Protein AF-A0A150FY48-F1 (afdb_monomer)

Secondary structure (DSSP, 8-state):
---SSHHHHHHHHHHHHHHHHHHHHHHSHHHHHHHHHHHHHHHHHHHH-BBTTB---HHHHHHHGGGGSS-EEEEEEETTEEEEEEEEEE--SS--EEEEEEEES-S------S-----STTTTEEEE-HHHHHTT-HHHHHHHTTT-SEEEEEEETTTTEEEEEEE-S-TTSPEEEEEEEE------SSTT-------

Foldseek 3Di:
DDDDDPVVVVVVVLLCVVQVVVLVLCVDPQVLVLLLVVLQQVLQCQVFWDDPRDHDHPVRLQVCQVVPPAKDWIWTAGPNFIAIWIWHWADDPQATEGEIETERDRNPQPPPPDDCSPADPPQQKRKYDPVSSVVSNVSVCVRCVVPFDDWIWIARNVQRKIKIWTHHPDSHGYIYIYIYGHDDGDPDPPVPPDPPPDD

Organism: Gonium pectorale (NCBI:txid33097)

Sequence (199 aa):
MVLAAAGVEHLEGRRDGAREHIQALFLQPAGRQNALLLDEVVVAFIDTNVFKQRRYTAQELLTCAPSWGRPKHFKFVHANVPYLATVDFWEGPDVDFVVVRLPNNGFAYVHREEEEFVRHRSDGRVELDGTLVMEFFPGLARVIRDTFTNTVFYYNYTDQRFDVQLFTDDADAVGLMLTFERGYPYVDDQSQRLPLRRR

pLDDT: mean 78.16, std 19.68, range [32.69, 96.62]

Nearest PDB structures (foldseek):
  3lho-assembly1_A  TM=6.825E-01  e=3.464E+00  Shewanella frigidimarina NCIMB 400
  7jl6-assembly1_A  TM=6.679E-01  e=3.680E+00  Staphylococcus aureus
  2nom-assembly1_A  TM=2.725E-01  e=4.179E-01  Trypanosoma brucei

Mean predicted aligned error: 10.07 Å

Structure (mmCIF, N/CA/C/O backbone):
data_AF-A0A150FY48-F1
#
_entry.id   AF-A0A150FY48-F1
#
loop_
_atom_site.group_PDB
_atom_site.id
_atom_site.type_symbol
_atom_site.label_atom_id
_atom_site.label_alt_id
_atom_site.label_comp_id
_atom_site.label_asym_id
_atom_site.label_entity_id
_atom_site.label_seq_id
_atom_site.pdbx_PDB_ins_code
_atom_site.Cartn_x
_atom_site.Cartn_y
_atom_site.Cartn_z
_atom_site.occupancy
_atom_site.B_iso_or_equiv
_atom_site.auth_seq_id
_atom_site.auth_comp_id
_atom_site.auth_asym_id
_atom_site.auth_atom_id
_atom_site.pdbx_PDB_model_num
ATOM 1 N N . MET A 1 1 ? 11.011 -43.361 -20.262 1.00 33.88 1 MET A N 1
ATOM 2 C CA . MET A 1 1 ? 10.027 -42.392 -19.741 1.00 33.88 1 MET A CA 1
ATOM 3 C C . MET A 1 1 ? 10.774 -41.074 -19.534 1.00 33.88 1 MET A C 1
ATOM 5 O O . MET A 1 1 ? 11.338 -40.861 -18.476 1.00 33.88 1 MET A O 1
ATOM 9 N N . VAL A 1 2 ? 10.934 -40.276 -20.593 1.00 38.00 2 VAL A N 1
ATOM 10 C CA . VAL A 1 2 ? 11.677 -39.001 -20.574 1.00 38.00 2 VAL A CA 1
ATOM 11 C C . VAL A 1 2 ? 10.946 -38.082 -21.540 1.00 38.00 2 VAL A C 1
ATOM 13 O O . VAL A 1 2 ? 11.019 -38.330 -22.734 1.00 38.00 2 VAL A O 1
ATOM 16 N N . LEU A 1 3 ? 10.174 -37.123 -21.023 1.00 36.28 3 LEU A N 1
ATOM 17 C CA . LEU A 1 3 ? 9.609 -35.967 -21.740 1.00 36.28 3 LEU A CA 1
ATOM 18 C C . LEU A 1 3 ? 8.825 -35.117 -20.720 1.00 36.28 3 LEU A C 1
ATOM 20 O O . LEU A 1 3 ? 7.603 -35.165 -20.660 1.00 36.28 3 LEU A O 1
ATOM 24 N N . ALA A 1 4 ? 9.545 -34.399 -19.853 1.00 40.50 4 ALA A N 1
ATOM 25 C CA . ALA A 1 4 ? 8.961 -33.372 -18.976 1.00 40.50 4 ALA A CA 1
ATOM 26 C C . ALA A 1 4 ? 9.950 -32.254 -18.570 1.00 40.50 4 ALA A C 1
ATOM 28 O O . ALA A 1 4 ? 9.618 -31.442 -17.719 1.00 40.50 4 ALA A O 1
ATOM 29 N N . ALA A 1 5 ? 11.153 -32.188 -19.157 1.00 41.81 5 ALA A N 1
ATOM 30 C CA . ALA A 1 5 ? 12.165 -31.190 -18.778 1.00 41.81 5 ALA A CA 1
ATOM 31 C C . ALA A 1 5 ? 12.120 -29.917 -19.652 1.00 41.81 5 ALA A C 1
ATOM 33 O O . ALA A 1 5 ? 12.219 -28.809 -19.139 1.00 41.81 5 ALA A O 1
ATOM 34 N N . ALA A 1 6 ? 11.855 -30.049 -20.957 1.00 36.25 6 ALA A N 1
ATOM 35 C CA . ALA A 1 6 ? 11.945 -28.927 -21.904 1.00 36.25 6 ALA A CA 1
ATOM 36 C C . ALA A 1 6 ? 10.849 -27.850 -21.744 1.00 36.25 6 ALA A C 1
ATOM 38 O O . ALA A 1 6 ? 11.004 -26.732 -22.227 1.00 36.25 6 ALA A O 1
ATOM 39 N N . GLY A 1 7 ? 9.731 -28.170 -21.081 1.00 32.69 7 GLY A N 1
ATOM 40 C CA . GLY A 1 7 ? 8.658 -27.207 -20.811 1.00 32.69 7 GLY A CA 1
ATOM 41 C C . GLY A 1 7 ? 8.890 -26.359 -19.559 1.00 32.69 7 GLY A C 1
ATOM 42 O O . GLY A 1 7 ? 8.385 -25.245 -19.487 1.00 32.69 7 GLY A O 1
ATOM 43 N N . VAL A 1 8 ? 9.654 -26.866 -18.587 1.00 39.53 8 VAL A N 1
ATOM 44 C CA . VAL A 1 8 ? 9.886 -26.191 -17.300 1.00 39.53 8 VAL A CA 1
ATOM 45 C C . VAL A 1 8 ? 10.978 -25.137 -17.442 1.00 39.53 8 VAL A C 1
ATOM 47 O O . VAL A 1 8 ? 10.740 -23.990 -17.086 1.00 39.53 8 VAL A O 1
ATOM 50 N N . GLU A 1 9 ? 12.098 -25.468 -18.088 1.00 40.88 9 GLU A N 1
ATOM 51 C CA . GLU A 1 9 ? 13.195 -24.515 -18.334 1.00 40.88 9 GLU A CA 1
ATOM 52 C C . GLU A 1 9 ? 12.749 -23.331 -19.203 1.00 40.88 9 GLU A C 1
ATOM 54 O O . GLU A 1 9 ? 13.136 -22.187 -18.970 1.00 40.88 9 GLU A O 1
ATOM 59 N N . HIS A 1 10 ? 11.871 -23.575 -20.185 1.00 42.28 10 HIS A N 1
ATOM 60 C CA . HIS A 1 10 ? 11.369 -22.503 -21.039 1.00 42.28 10 HIS A CA 1
ATOM 61 C C . HIS A 1 10 ? 10.351 -21.598 -20.326 1.00 42.28 10 HIS A C 1
ATOM 63 O O . HIS A 1 10 ? 10.214 -20.433 -20.695 1.00 42.28 10 HIS A O 1
ATOM 69 N N . LEU A 1 11 ? 9.645 -22.114 -19.313 1.00 45.81 11 LEU A N 1
ATOM 70 C CA . LEU A 1 11 ? 8.760 -21.329 -18.453 1.00 45.81 11 LEU A CA 1
ATOM 71 C C . LEU A 1 11 ? 9.548 -20.574 -17.377 1.00 45.81 11 LEU A C 1
ATOM 73 O O . LEU A 1 11 ? 9.196 -19.436 -17.091 1.00 45.81 11 LEU A O 1
ATOM 77 N N . GLU A 1 12 ? 10.609 -21.159 -16.819 1.00 50.75 12 GLU A N 1
ATOM 78 C CA . GLU A 1 12 ? 11.507 -20.500 -15.860 1.00 50.75 12 GLU A CA 1
ATOM 79 C C . GLU A 1 12 ? 12.268 -19.340 -16.509 1.00 50.75 12 GLU A C 1
ATOM 81 O O . GLU A 1 12 ? 12.084 -18.204 -16.082 1.00 50.75 12 GLU A O 1
ATOM 86 N N . GLY A 1 13 ? 12.945 -19.557 -17.642 1.00 52.94 13 GLY A N 1
ATOM 87 C CA . GLY A 1 13 ? 13.649 -18.472 -18.344 1.00 52.94 13 GLY A CA 1
ATOM 88 C C . GLY A 1 13 ? 12.740 -17.341 -18.860 1.00 52.94 13 GLY A C 1
ATOM 89 O O . GLY A 1 13 ? 13.208 -16.240 -19.131 1.00 52.94 13 GLY A O 1
ATOM 90 N N . ARG A 1 14 ? 11.424 -17.575 -18.991 1.00 52.16 14 ARG A N 1
ATOM 91 C CA . ARG A 1 14 ? 10.431 -16.537 -19.342 1.00 52.16 14 ARG A CA 1
ATOM 92 C C . ARG A 1 14 ? 9.824 -15.839 -18.119 1.00 52.16 14 ARG A C 1
ATOM 94 O O . ARG A 1 14 ? 9.446 -14.674 -18.231 1.00 52.16 14 ARG A O 1
ATOM 101 N N . ARG A 1 15 ? 9.720 -16.526 -16.970 1.00 57.09 15 ARG A N 1
ATOM 102 C CA . ARG A 1 15 ? 9.356 -15.913 -15.675 1.00 57.09 15 ARG A CA 1
ATOM 103 C C . ARG A 1 15 ? 10.383 -14.858 -15.290 1.00 57.09 15 ARG A C 1
ATOM 105 O O . ARG A 1 15 ? 9.995 -13.768 -14.876 1.00 57.09 15 ARG A O 1
ATOM 112 N N . ASP A 1 16 ? 11.651 -15.173 -15.523 1.00 64.19 16 ASP A N 1
ATOM 113 C CA . ASP A 1 16 ? 12.760 -14.262 -15.280 1.00 64.19 16 ASP A CA 1
ATOM 114 C C . ASP A 1 16 ? 12.651 -13.024 -16.177 1.00 64.19 16 ASP A C 1
ATOM 116 O O . ASP A 1 16 ? 12.668 -11.918 -15.658 1.00 64.19 16 ASP A O 1
ATOM 120 N N . GLY A 1 17 ? 12.350 -13.167 -17.475 1.00 71.00 17 GLY A N 1
ATOM 121 C CA . GLY A 1 17 ? 12.232 -12.020 -18.390 1.00 71.00 17 GLY A CA 1
ATOM 122 C C . GLY A 1 17 ? 11.134 -10.998 -18.039 1.00 71.00 17 GLY A C 1
ATOM 123 O O . GLY A 1 17 ? 11.360 -9.792 -18.130 1.00 71.00 17 GLY A O 1
ATOM 124 N N . ALA A 1 18 ? 9.944 -11.441 -17.609 1.00 70.81 18 ALA A N 1
ATOM 125 C CA . ALA A 1 18 ? 8.875 -10.516 -17.203 1.00 70.81 18 ALA A CA 1
ATOM 126 C C . ALA A 1 18 ? 9.208 -9.806 -15.882 1.00 70.81 18 ALA A C 1
ATOM 128 O O . ALA A 1 18 ? 8.997 -8.599 -15.749 1.00 70.81 18 ALA A O 1
ATOM 129 N N . ARG A 1 19 ? 9.759 -10.550 -14.916 1.00 79.06 19 ARG A N 1
ATOM 130 C CA . ARG A 1 19 ? 10.265 -9.995 -13.659 1.00 79.06 19 ARG A CA 1
ATOM 131 C C . ARG A 1 19 ? 11.379 -8.983 -13.938 1.00 79.06 19 ARG A C 1
ATOM 133 O O . ARG A 1 19 ? 11.257 -7.840 -13.512 1.00 79.06 19 ARG A O 1
ATOM 140 N N . GLU A 1 20 ? 12.395 -9.355 -14.708 1.00 81.62 20 GLU A N 1
ATOM 141 C CA . GLU A 1 20 ? 13.517 -8.501 -15.110 1.00 81.62 20 GLU A CA 1
ATOM 142 C C . GLU A 1 20 ? 13.039 -7.223 -15.801 1.00 81.62 20 GLU A C 1
ATOM 144 O O . GLU A 1 20 ? 13.504 -6.137 -15.459 1.00 81.62 20 GLU A O 1
ATOM 149 N N . HIS A 1 21 ? 12.070 -7.323 -16.716 1.00 81.25 21 HIS A N 1
ATOM 150 C CA . HIS A 1 21 ? 11.503 -6.158 -17.391 1.00 81.25 21 HIS A CA 1
ATOM 151 C C . HIS A 1 21 ? 10.854 -5.183 -16.400 1.00 81.25 21 HIS A C 1
ATOM 153 O O . HIS A 1 21 ? 11.163 -3.992 -16.417 1.00 81.25 21 HIS A O 1
ATOM 159 N N . ILE A 1 22 ? 9.989 -5.673 -15.502 1.00 80.88 22 ILE A N 1
ATOM 160 C CA . ILE A 1 22 ? 9.341 -4.818 -14.497 1.00 80.88 22 ILE A CA 1
ATOM 161 C C . ILE A 1 22 ? 10.374 -4.225 -13.536 1.00 80.88 22 ILE A C 1
ATOM 163 O O . ILE A 1 22 ? 10.306 -3.044 -13.202 1.00 80.88 22 ILE A O 1
ATOM 167 N N . GLN A 1 23 ? 11.363 -5.009 -13.120 1.00 83.69 23 GLN A N 1
ATOM 168 C CA . GLN A 1 23 ? 12.428 -4.545 -12.235 1.00 83.69 23 GLN A CA 1
ATOM 169 C C . GLN A 1 23 ? 13.326 -3.498 -12.886 1.00 83.69 23 GLN A C 1
ATOM 171 O O . GLN A 1 23 ? 13.721 -2.535 -12.226 1.00 83.69 23 GLN A O 1
ATOM 176 N N . ALA A 1 24 ? 13.594 -3.623 -14.185 1.00 84.75 24 ALA A N 1
ATOM 177 C CA . ALA A 1 24 ? 14.339 -2.625 -14.936 1.00 84.75 24 ALA A CA 1
ATOM 178 C C . ALA A 1 24 ? 13.658 -1.249 -14.896 1.00 84.75 24 ALA A C 1
ATOM 180 O O . ALA A 1 24 ? 14.351 -0.234 -14.918 1.00 84.75 24 ALA A O 1
ATOM 181 N N . LEU A 1 25 ? 12.328 -1.181 -14.758 1.00 82.12 25 LEU A N 1
ATOM 182 C CA . LEU A 1 25 ? 11.618 0.094 -14.608 1.00 82.12 25 LEU A CA 1
ATOM 183 C C . LEU A 1 25 ? 12.002 0.803 -13.310 1.00 82.12 25 LEU A C 1
ATOM 185 O O . LEU A 1 25 ? 12.254 2.003 -13.339 1.00 82.12 25 LEU A O 1
ATOM 189 N N . PHE A 1 26 ? 12.114 0.078 -12.193 1.00 83.06 26 PHE A N 1
ATOM 190 C CA . PHE A 1 26 ? 12.556 0.652 -10.913 1.00 83.06 26 PHE A CA 1
ATOM 191 C C . PHE A 1 26 ? 13.982 1.212 -10.995 1.00 83.06 26 PHE A C 1
ATOM 193 O O . PHE A 1 26 ? 14.301 2.197 -10.332 1.00 83.06 26 PHE A O 1
ATOM 200 N N . LEU A 1 27 ? 14.826 0.623 -11.847 1.00 86.12 27 LEU A N 1
ATOM 201 C CA . LEU A 1 27 ? 16.200 1.072 -12.077 1.00 86.12 27 LEU A CA 1
ATOM 202 C C . LEU A 1 27 ? 16.290 2.315 -12.980 1.00 86.12 27 LEU A C 1
ATOM 204 O O . LEU A 1 27 ? 17.277 3.052 -12.917 1.00 86.12 27 LEU A O 1
ATOM 208 N N . GLN A 1 28 ? 15.280 2.580 -13.812 1.00 86.94 28 GLN A N 1
ATOM 209 C CA . GLN A 1 28 ? 15.242 3.778 -14.652 1.00 86.94 28 GLN A CA 1
ATOM 210 C C . GLN A 1 28 ? 14.960 5.034 -13.808 1.00 86.94 28 GLN A C 1
ATOM 212 O O . GLN A 1 28 ? 14.182 4.967 -12.857 1.00 86.94 28 GLN A O 1
ATOM 217 N N . PRO A 1 29 ? 15.497 6.219 -14.172 1.00 84.69 29 PRO A N 1
ATOM 218 C CA . PRO A 1 29 ? 15.280 7.449 -13.404 1.00 84.69 29 PRO A CA 1
ATOM 219 C C . PRO A 1 29 ? 13.801 7.768 -13.129 1.00 84.69 29 PRO A C 1
ATOM 221 O O . PRO A 1 29 ? 13.449 8.127 -12.007 1.00 84.69 29 PRO A O 1
ATOM 224 N N . ALA A 1 30 ? 12.931 7.586 -14.129 1.00 81.56 30 ALA A N 1
ATOM 225 C CA . ALA A 1 30 ? 11.498 7.835 -13.995 1.00 81.56 30 ALA A CA 1
ATOM 226 C C . ALA A 1 30 ? 10.811 6.821 -13.065 1.00 81.56 30 ALA A C 1
ATOM 228 O O . ALA A 1 30 ? 10.036 7.211 -12.195 1.00 81.56 30 ALA A O 1
ATOM 229 N N . GLY A 1 31 ? 11.108 5.524 -13.200 1.00 82.31 31 GLY A N 1
ATOM 230 C CA . GLY A 1 31 ? 10.515 4.512 -12.326 1.00 82.31 31 GLY A CA 1
ATOM 231 C C . GLY A 1 31 ? 11.041 4.587 -10.894 1.00 82.31 31 GLY A C 1
ATOM 232 O O . GLY A 1 31 ? 10.256 4.428 -9.963 1.00 82.31 31 GLY A O 1
ATOM 233 N N . ARG A 1 32 ? 12.311 4.965 -10.694 1.00 85.56 32 ARG A N 1
ATOM 234 C CA . ARG A 1 32 ? 12.860 5.285 -9.369 1.00 85.56 32 ARG A CA 1
ATOM 235 C C . ARG A 1 32 ? 12.099 6.425 -8.701 1.00 85.56 32 ARG A C 1
ATOM 237 O O . ARG A 1 32 ? 11.717 6.308 -7.541 1.00 85.56 32 ARG A O 1
ATOM 244 N N . GLN A 1 33 ? 11.875 7.521 -9.424 1.00 84.38 33 GLN A N 1
ATOM 245 C CA . GLN A 1 33 ? 11.098 8.647 -8.908 1.00 84.38 33 GLN A CA 1
ATOM 246 C C . GLN A 1 33 ? 9.669 8.217 -8.559 1.00 84.38 33 GLN A C 1
ATOM 248 O O . GLN A 1 33 ? 9.159 8.588 -7.506 1.00 84.38 33 GLN A O 1
ATOM 253 N N . ASN A 1 34 ? 9.046 7.390 -9.399 1.00 83.94 34 ASN A N 1
ATOM 254 C CA . ASN A 1 34 ? 7.710 6.871 -9.128 1.00 83.94 34 ASN A CA 1
ATOM 255 C C . ASN A 1 34 ? 7.675 5.987 -7.879 1.00 83.94 34 ASN A C 1
ATOM 257 O O . ASN A 1 34 ? 6.765 6.136 -7.073 1.00 83.94 34 ASN A O 1
ATOM 261 N N . ALA A 1 35 ? 8.653 5.102 -7.687 1.00 87.00 35 ALA A N 1
ATOM 262 C CA . ALA A 1 35 ? 8.726 4.253 -6.501 1.00 87.00 35 ALA A CA 1
ATOM 263 C C . ALA A 1 35 ? 8.886 5.079 -5.213 1.00 87.00 35 ALA A C 1
ATOM 265 O O . ALA A 1 35 ? 8.172 4.834 -4.246 1.00 87.00 35 ALA A O 1
ATOM 266 N N . LEU A 1 36 ? 9.722 6.125 -5.240 1.00 87.81 36 LEU A N 1
ATOM 267 C CA . LEU A 1 36 ? 9.847 7.067 -4.122 1.00 87.81 36 LEU A CA 1
ATOM 268 C C . LEU A 1 36 ? 8.525 7.791 -3.826 1.00 87.81 36 LEU A C 1
ATOM 270 O O . LEU A 1 36 ? 8.160 7.948 -2.667 1.00 87.81 36 LEU A O 1
ATOM 274 N N . LEU A 1 37 ? 7.764 8.177 -4.854 1.00 87.06 37 LEU A N 1
ATOM 275 C CA . LEU A 1 37 ? 6.432 8.759 -4.658 1.00 87.06 37 LEU A CA 1
ATOM 276 C C . LEU A 1 37 ? 5.447 7.757 -4.038 1.00 87.06 37 LEU A C 1
ATOM 278 O O . LEU A 1 37 ? 4.634 8.140 -3.199 1.00 87.06 37 LEU A O 1
ATOM 282 N N . LEU A 1 38 ? 5.500 6.478 -4.429 1.00 88.94 38 LEU A N 1
ATOM 283 C CA . LEU A 1 38 ? 4.678 5.441 -3.796 1.00 88.94 38 LEU A CA 1
ATOM 284 C C . LEU A 1 38 ? 5.046 5.278 -2.318 1.00 88.94 38 LEU A C 1
ATOM 286 O O . LEU A 1 38 ? 4.154 5.197 -1.477 1.00 88.94 38 LEU A O 1
ATOM 290 N N . ASP A 1 39 ? 6.339 5.283 -2.000 1.00 92.69 39 ASP A N 1
ATOM 291 C CA . ASP A 1 39 ? 6.848 5.233 -0.630 1.00 92.69 39 ASP A CA 1
ATOM 292 C C . ASP A 1 39 ? 6.358 6.424 0.216 1.00 92.69 39 ASP A C 1
ATOM 294 O O . ASP A 1 39 ? 5.828 6.238 1.315 1.00 92.69 39 ASP A O 1
ATOM 298 N N . GLU A 1 40 ? 6.423 7.644 -0.326 1.00 91.88 40 GLU A N 1
ATOM 299 C CA . GLU A 1 40 ? 5.887 8.852 0.316 1.00 91.88 40 GLU A CA 1
ATOM 300 C C . GLU A 1 40 ? 4.378 8.746 0.590 1.00 91.88 40 GLU A C 1
ATOM 302 O O . GLU A 1 40 ? 3.914 9.141 1.664 1.00 91.88 40 GLU A O 1
ATOM 307 N N . VAL A 1 41 ? 3.605 8.164 -0.335 1.00 90.38 41 VAL A N 1
ATOM 308 C CA . VAL A 1 41 ? 2.161 7.935 -0.159 1.00 90.38 41 VAL A CA 1
ATOM 309 C C . VAL A 1 41 ? 1.880 6.950 0.978 1.00 90.38 41 VAL A C 1
ATOM 311 O O . VAL A 1 41 ? 0.946 7.181 1.753 1.00 90.38 41 VAL A O 1
ATOM 314 N N . VAL A 1 42 ? 2.683 5.889 1.132 1.00 92.62 42 VAL A N 1
ATOM 315 C CA . VAL A 1 42 ? 2.559 4.964 2.277 1.00 92.62 42 VAL A CA 1
ATOM 316 C C . VAL A 1 42 ? 2.780 5.710 3.578 1.00 92.62 42 VAL A C 1
ATOM 318 O O . VAL A 1 42 ? 1.940 5.643 4.477 1.00 92.62 42 VAL A O 1
ATOM 321 N N . VAL A 1 43 ? 3.893 6.439 3.679 1.00 93.88 43 VAL A N 1
ATOM 322 C CA . VAL A 1 43 ? 4.239 7.187 4.891 1.00 93.88 43 VAL A CA 1
ATOM 323 C C . VAL A 1 43 ? 3.137 8.191 5.226 1.00 93.88 43 VAL A C 1
ATOM 325 O O . VAL A 1 43 ? 2.659 8.228 6.358 1.00 93.88 43 VAL A O 1
ATOM 328 N N . ALA A 1 44 ? 2.654 8.933 4.229 1.00 93.31 44 ALA A N 1
ATOM 329 C CA . ALA A 1 44 ? 1.563 9.884 4.387 1.00 93.31 44 ALA A CA 1
ATOM 330 C C . ALA A 1 44 ? 0.277 9.229 4.909 1.00 93.31 44 ALA A C 1
ATOM 332 O O . ALA A 1 44 ? -0.360 9.766 5.821 1.00 93.31 44 ALA A O 1
ATOM 333 N N . PHE A 1 45 ? -0.111 8.068 4.372 1.00 94.50 45 PHE A N 1
ATOM 334 C CA . PHE A 1 45 ? -1.266 7.327 4.873 1.00 94.50 45 PHE A CA 1
ATOM 335 C C . PHE A 1 45 ? -1.074 6.927 6.340 1.00 94.50 45 PHE A C 1
ATOM 337 O O . PHE A 1 45 ? -1.932 7.202 7.179 1.00 94.50 45 PHE A O 1
ATOM 344 N N . ILE A 1 46 ? 0.064 6.330 6.681 1.00 94.19 46 ILE A N 1
ATOM 345 C CA . ILE A 1 46 ? 0.347 5.876 8.047 1.00 94.19 46 ILE A CA 1
ATOM 346 C C . ILE A 1 46 ? 0.332 7.047 9.036 1.00 94.19 46 ILE A C 1
ATOM 348 O O . ILE A 1 46 ? -0.264 6.948 10.112 1.00 94.19 46 ILE A O 1
ATOM 352 N N . ASP A 1 47 ? 0.908 8.181 8.649 1.00 94.00 47 ASP A N 1
ATOM 353 C CA . ASP A 1 47 ? 1.045 9.334 9.531 1.00 94.00 47 ASP A CA 1
ATOM 354 C C . ASP A 1 47 ? -0.266 10.111 9.708 1.00 94.00 47 ASP A C 1
ATOM 356 O O . ASP A 1 47 ? -0.513 10.646 10.796 1.00 94.00 47 ASP A O 1
ATOM 360 N N . THR A 1 48 ? -1.122 10.154 8.678 1.00 95.25 48 THR A N 1
ATOM 361 C CA . THR A 1 48 ? -2.241 11.113 8.600 1.00 95.25 48 THR A CA 1
ATOM 362 C C . THR A 1 48 ? -3.619 10.502 8.349 1.00 95.25 48 THR A C 1
ATOM 364 O O . THR A 1 48 ? -4.585 11.256 8.217 1.00 95.25 48 THR A O 1
ATOM 367 N N . ASN A 1 49 ? -3.753 9.172 8.280 1.00 95.88 49 ASN A N 1
ATOM 368 C CA . ASN A 1 49 ? -5.060 8.559 8.043 1.00 95.88 49 ASN A CA 1
ATOM 369 C C . ASN A 1 49 ? -6.077 8.958 9.124 1.00 95.88 49 ASN A C 1
ATOM 371 O O . ASN A 1 49 ? -5.762 9.039 10.306 1.00 95.88 49 ASN A O 1
ATOM 375 N N . VAL A 1 50 ? -7.319 9.202 8.720 1.00 94.50 50 VAL A N 1
ATOM 376 C CA . VAL A 1 50 ? -8.425 9.555 9.604 1.00 94.50 50 VAL A CA 1
ATOM 377 C C . VAL A 1 50 ? -9.687 8.840 9.148 1.00 94.50 50 VAL A C 1
ATOM 379 O O . VAL A 1 50 ? -10.163 9.012 8.023 1.00 94.50 50 VAL A O 1
ATOM 382 N N . PHE A 1 51 ? -10.295 8.109 10.077 1.00 93.94 51 PHE A N 1
ATOM 383 C CA . PHE A 1 51 ? -11.633 7.551 9.945 1.00 93.94 51 PHE A CA 1
ATOM 384 C C . PHE A 1 51 ? -12.452 7.905 11.185 1.00 93.94 51 PHE A C 1
ATOM 386 O O . PHE A 1 51 ? -12.010 7.715 12.316 1.00 93.94 51 PHE A O 1
ATOM 393 N N . LYS A 1 52 ? -13.655 8.462 10.983 1.00 91.44 52 LYS A N 1
ATOM 394 C CA . LYS A 1 52 ? -14.523 8.952 12.073 1.00 91.44 52 LYS A CA 1
ATOM 395 C C . LYS A 1 52 ? -13.782 9.859 13.076 1.00 91.44 52 LYS A C 1
ATOM 397 O O . LYS A 1 52 ? -13.898 9.671 14.280 1.00 91.44 52 LYS A O 1
ATOM 402 N N . GLN A 1 53 ? -13.027 10.839 12.564 1.00 91.50 53 GLN A N 1
ATOM 403 C CA . GLN A 1 53 ? -12.277 11.834 13.356 1.00 91.50 53 GLN A CA 1
ATOM 404 C C . GLN A 1 53 ? -11.143 11.261 14.227 1.00 91.50 53 GLN A C 1
ATOM 406 O O . GLN A 1 53 ? -10.626 11.957 15.096 1.00 91.50 53 GLN A O 1
ATOM 411 N N . ARG A 1 54 ? -10.722 10.016 13.984 1.00 94.75 54 ARG A N 1
ATOM 412 C CA . ARG A 1 54 ? -9.605 9.377 14.683 1.00 94.75 54 ARG A CA 1
ATOM 413 C C . ARG A 1 54 ? -8.582 8.833 13.691 1.00 94.75 54 ARG A C 1
ATOM 415 O O . ARG A 1 54 ? -8.967 8.288 12.657 1.00 94.75 54 ARG A O 1
ATOM 422 N N . ARG A 1 55 ? -7.301 8.951 14.046 1.00 96.00 55 ARG A N 1
ATOM 423 C CA . ARG A 1 55 ? -6.186 8.286 13.362 1.00 96.00 55 ARG A CA 1
ATOM 424 C C . ARG A 1 55 ? -6.021 6.848 13.836 1.00 96.00 55 ARG A C 1
ATOM 426 O O . ARG A 1 55 ? -6.170 6.595 15.031 1.00 96.00 55 ARG A O 1
ATOM 433 N N . TYR A 1 56 ? -5.691 5.953 12.909 1.00 95.25 56 TYR A N 1
ATOM 434 C CA . TYR A 1 56 ? -5.404 4.550 13.184 1.00 95.25 56 TYR A CA 1
ATOM 435 C C . TYR A 1 56 ? -3.945 4.237 12.844 1.00 95.25 56 TYR A C 1
ATOM 437 O O . TYR A 1 56 ? -3.440 4.575 11.778 1.00 95.25 56 TYR A O 1
ATOM 445 N N . THR A 1 57 ? -3.254 3.594 13.768 1.00 92.44 57 THR A N 1
ATOM 446 C CA . THR A 1 57 ? -1.944 2.976 13.540 1.00 92.44 57 THR A CA 1
ATOM 447 C C . THR A 1 57 ? -2.087 1.693 12.718 1.00 92.44 57 THR A C 1
ATOM 449 O O . THR A 1 57 ? -3.172 1.112 12.666 1.00 92.44 57 THR A O 1
ATOM 452 N N . ALA A 1 58 ? -0.995 1.201 12.124 1.00 90.06 58 ALA A N 1
ATOM 453 C CA . ALA A 1 58 ? -1.001 -0.085 11.419 1.00 90.06 58 ALA A CA 1
ATOM 454 C C . ALA A 1 58 ? -1.517 -1.229 12.316 1.00 90.06 58 ALA A C 1
ATOM 456 O O . ALA A 1 58 ? -2.407 -1.968 11.909 1.00 90.06 58 ALA A O 1
ATOM 457 N N . GLN A 1 59 ? -1.059 -1.299 13.571 1.00 91.56 59 GLN A N 1
ATOM 458 C CA . GLN A 1 59 ? -1.513 -2.304 14.537 1.00 91.56 59 GLN A CA 1
ATOM 459 C C . GLN A 1 59 ? -3.019 -2.218 14.825 1.00 91.56 59 GLN A C 1
ATOM 461 O O . GLN A 1 59 ? -3.710 -3.235 14.919 1.00 91.56 59 GLN A O 1
ATOM 466 N N . GLU A 1 60 ? -3.558 -1.005 14.960 1.00 94.56 60 GLU A N 1
ATOM 467 C CA . GLU A 1 60 ? -4.997 -0.821 15.158 1.00 94.56 60 GLU A CA 1
ATOM 468 C C . GLU A 1 60 ? -5.794 -1.222 13.918 1.00 94.56 60 GLU A C 1
ATOM 470 O O . GLU A 1 60 ? -6.876 -1.785 14.071 1.00 94.56 60 GLU A O 1
ATOM 475 N N . LEU A 1 61 ? -5.278 -0.970 12.710 1.00 94.62 61 LEU A N 1
ATOM 476 C CA . LEU A 1 61 ? -5.900 -1.455 11.477 1.00 94.62 61 LEU A CA 1
ATOM 477 C C . LEU A 1 61 ? -5.937 -2.987 11.457 1.00 94.62 61 LEU A C 1
ATOM 479 O O . LEU A 1 61 ? -7.021 -3.537 11.277 1.00 94.62 61 LEU A O 1
ATOM 483 N N . LEU A 1 62 ? -4.812 -3.656 11.739 1.00 93.81 62 LEU A N 1
ATOM 484 C CA . LEU A 1 62 ? -4.723 -5.122 11.834 1.00 93.81 62 LEU A CA 1
ATOM 485 C C . LEU A 1 62 ? -5.727 -5.709 12.833 1.00 93.81 62 LEU A C 1
ATOM 487 O O . LEU A 1 62 ? -6.365 -6.720 12.564 1.00 93.81 62 LEU A O 1
ATOM 491 N N . THR A 1 63 ? -5.917 -5.038 13.970 1.00 94.00 63 THR A N 1
ATOM 492 C CA . THR A 1 63 ? -6.802 -5.524 15.041 1.00 94.00 63 THR A CA 1
ATOM 493 C C . THR A 1 63 ? -8.279 -5.217 14.768 1.00 94.00 63 THR A C 1
ATOM 495 O O . THR A 1 63 ? -9.163 -6.004 15.100 1.00 94.00 63 THR A O 1
ATOM 498 N N . CYS A 1 64 ? -8.587 -4.047 14.200 1.00 94.88 64 CYS A N 1
ATOM 499 C CA . CYS A 1 64 ? -9.965 -3.564 14.084 1.00 94.88 64 CYS A CA 1
ATOM 500 C C . CYS A 1 64 ? -10.622 -3.940 12.755 1.00 94.88 64 CYS A C 1
ATOM 502 O O . CYS A 1 64 ? -11.825 -4.215 12.742 1.00 94.88 64 CYS A O 1
ATOM 504 N N . ALA A 1 65 ? -9.872 -3.914 11.650 1.00 94.12 65 ALA A N 1
ATOM 505 C CA . ALA A 1 65 ? -10.421 -4.103 10.310 1.00 94.12 65 ALA A CA 1
ATOM 506 C C . ALA A 1 65 ? -11.172 -5.432 10.113 1.00 94.12 65 ALA A C 1
ATOM 508 O O . ALA A 1 65 ? -12.260 -5.374 9.533 1.00 94.12 65 ALA A O 1
ATOM 509 N N . PRO A 1 66 ? -10.720 -6.578 10.669 1.00 95.00 66 PRO A N 1
ATOM 510 C CA . PRO A 1 66 ? -11.461 -7.840 10.565 1.00 95.00 66 PRO A CA 1
ATOM 511 C C . PRO A 1 66 ? -12.906 -7.752 11.084 1.00 95.00 66 PRO A C 1
ATOM 513 O O . PRO A 1 66 ? -13.827 -8.348 10.535 1.00 95.00 66 PRO A O 1
ATOM 516 N N . SER A 1 67 ? -13.154 -6.921 12.102 1.00 95.62 67 SER A N 1
ATOM 517 C CA . SER A 1 67 ? -14.483 -6.767 12.718 1.00 95.62 67 SER A CA 1
ATOM 518 C C . SER A 1 67 ? -15.433 -5.818 11.971 1.00 95.62 67 SER A C 1
ATOM 520 O O . SER A 1 67 ? -16.599 -5.664 12.343 1.00 95.62 67 SER A O 1
ATOM 522 N N . TRP A 1 68 ? -14.964 -5.114 10.937 1.00 93.25 68 TRP A N 1
ATOM 523 C CA . TRP A 1 68 ? -15.726 -4.029 10.311 1.00 93.25 68 TRP A CA 1
ATOM 524 C C . TRP A 1 68 ? -16.843 -4.482 9.372 1.00 93.25 68 TRP A C 1
ATOM 526 O O . TRP A 1 68 ? -17.701 -3.646 9.039 1.00 93.25 68 TRP A O 1
ATOM 536 N N . GLY A 1 69 ? -16.791 -5.735 8.907 1.00 91.12 69 GLY A N 1
ATOM 537 C CA . GLY A 1 69 ? -17.781 -6.400 8.047 1.00 91.12 69 GLY A CA 1
ATOM 538 C C . GLY A 1 69 ? -18.013 -5.770 6.666 1.00 91.12 69 GLY A C 1
ATOM 539 O O . GLY A 1 69 ? -18.915 -6.190 5.950 1.00 91.12 69 GLY A O 1
ATOM 540 N N . ARG A 1 70 ? -17.278 -4.708 6.315 1.00 90.38 70 ARG A N 1
ATOM 541 C CA . ARG A 1 70 ? -17.288 -4.040 5.003 1.00 90.38 70 ARG A CA 1
ATOM 542 C C . ARG A 1 70 ? -16.113 -3.062 4.901 1.00 90.38 70 ARG A C 1
ATOM 544 O O . ARG A 1 70 ? -15.747 -2.498 5.950 1.00 90.38 70 ARG A O 1
ATOM 551 N N . PRO A 1 71 ? -15.659 -2.730 3.679 1.00 92.19 71 PRO A N 1
ATOM 552 C CA . PRO A 1 71 ? -14.624 -1.730 3.464 1.00 92.19 71 PRO A CA 1
ATOM 553 C C . PRO A 1 71 ? -14.939 -0.391 4.140 1.00 92.19 71 PRO A C 1
ATOM 555 O O . PRO A 1 71 ? -16.104 0.018 4.279 1.00 92.19 71 PRO A O 1
ATOM 558 N N . LYS A 1 72 ? -13.891 0.310 4.567 1.00 93.56 72 LYS A N 1
ATOM 559 C CA . LYS A 1 72 ? -13.943 1.639 5.180 1.00 93.56 72 LYS A CA 1
ATOM 560 C C . LYS A 1 72 ? -13.064 2.603 4.404 1.00 93.56 72 LYS A C 1
ATOM 562 O O . LYS A 1 72 ? -11.992 2.242 3.940 1.00 93.56 72 LYS A O 1
ATOM 567 N N . HIS A 1 73 ? -13.513 3.847 4.308 1.00 92.56 73 HIS A N 1
ATOM 568 C CA . HIS A 1 73 ? -12.778 4.890 3.607 1.00 92.56 73 HIS A CA 1
ATOM 569 C C . HIS A 1 73 ? -12.072 5.798 4.610 1.00 92.56 73 HIS A C 1
ATOM 571 O O . HIS A 1 73 ? -12.713 6.371 5.496 1.00 92.56 73 HIS A O 1
ATOM 577 N N . PHE A 1 74 ? -10.761 5.924 4.455 1.00 93.31 74 PHE A N 1
ATOM 578 C CA . PHE A 1 74 ? -9.886 6.723 5.298 1.00 93.31 74 PHE A CA 1
ATOM 579 C C . PHE A 1 74 ? -9.428 7.951 4.527 1.00 93.31 74 PHE A C 1
ATOM 581 O O . PHE A 1 74 ? -8.920 7.833 3.415 1.00 93.31 74 PHE A O 1
ATOM 588 N N . LYS A 1 75 ? -9.593 9.133 5.121 1.00 92.75 75 LYS A N 1
ATOM 589 C CA . LYS A 1 75 ? -8.987 10.357 4.587 1.00 92.75 75 LYS A CA 1
ATOM 590 C C . LYS A 1 75 ? -7.522 10.381 4.996 1.00 92.75 75 LYS A C 1
ATOM 592 O O . LYS A 1 75 ? -7.237 10.065 6.142 1.00 92.75 75 LYS A O 1
ATOM 597 N N . PHE A 1 76 ? -6.616 10.773 4.117 1.00 92.75 76 PHE A N 1
ATOM 598 C CA . PHE A 1 76 ? -5.216 11.030 4.468 1.00 92.75 76 PHE A CA 1
ATOM 599 C C . PHE A 1 76 ? -4.682 12.195 3.631 1.00 92.75 76 PHE A C 1
ATOM 601 O O . PHE A 1 76 ? -5.337 12.614 2.676 1.00 92.75 76 PHE A O 1
ATOM 608 N N . VAL A 1 77 ? -3.540 12.765 4.004 1.00 90.62 77 VAL A N 1
ATOM 609 C CA . VAL A 1 77 ? -2.959 13.937 3.340 1.00 90.62 77 VAL A CA 1
ATOM 610 C C . VAL A 1 77 ? -1.560 13.606 2.852 1.00 90.62 77 VAL A C 1
ATOM 612 O O . VAL A 1 77 ? -0.693 13.264 3.648 1.00 90.62 77 VAL A O 1
ATOM 615 N N . HIS A 1 78 ? -1.331 13.778 1.553 1.00 89.50 78 HIS A N 1
ATOM 616 C CA . HIS A 1 78 ? -0.021 13.651 0.919 1.00 89.50 78 HIS A CA 1
ATOM 617 C C . HIS A 1 78 ? 0.278 14.936 0.139 1.00 89.50 78 HIS A C 1
ATOM 619 O O . HIS A 1 78 ? -0.566 15.403 -0.623 1.00 89.50 78 HIS A O 1
ATOM 625 N N . ALA A 1 79 ? 1.446 15.547 0.367 1.00 87.19 79 ALA A N 1
ATOM 626 C CA . ALA A 1 79 ? 1.835 16.825 -0.243 1.00 87.19 79 ALA A CA 1
ATOM 627 C C . ALA A 1 79 ? 0.766 17.941 -0.114 1.00 87.19 79 ALA A C 1
ATOM 629 O O . ALA A 1 79 ? 0.516 18.693 -1.053 1.00 87.19 79 ALA A O 1
ATOM 630 N N . ASN A 1 80 ? 0.113 18.042 1.053 1.00 84.44 80 ASN A N 1
ATOM 631 C CA . ASN A 1 80 ? -1.007 18.959 1.341 1.00 84.44 80 ASN A CA 1
ATOM 632 C C . ASN A 1 80 ? -2.279 18.741 0.501 1.00 84.44 80 ASN A C 1
ATOM 634 O O . ASN A 1 80 ? -3.205 19.549 0.562 1.00 84.44 80 ASN A O 1
ATOM 638 N N . VAL A 1 81 ? -2.357 17.643 -0.249 1.00 83.69 81 VAL A N 1
ATOM 639 C CA . VAL A 1 81 ? -3.543 17.254 -1.008 1.00 83.69 81 VAL A CA 1
ATOM 640 C C . VAL A 1 81 ? -4.279 16.153 -0.236 1.00 83.69 81 VAL A C 1
ATOM 642 O O . VAL A 1 81 ? -3.641 15.191 0.202 1.00 83.69 81 VAL A O 1
ATOM 645 N N . PRO A 1 82 ? -5.601 16.274 -0.019 1.00 86.06 82 PRO A N 1
ATOM 646 C CA . PRO A 1 82 ? -6.386 15.221 0.607 1.00 86.06 82 PRO A CA 1
ATOM 647 C C . PRO A 1 82 ? -6.637 14.062 -0.367 1.00 86.06 82 PRO A C 1
ATOM 649 O O . PRO A 1 82 ? -6.981 14.259 -1.533 1.00 86.06 82 PRO A O 1
ATOM 652 N N . TYR A 1 83 ? -6.515 12.844 0.146 1.00 85.69 83 TYR A N 1
ATOM 653 C CA . TYR A 1 83 ? -6.762 11.593 -0.560 1.00 85.69 83 TYR A CA 1
ATOM 654 C C . TYR A 1 83 ? -7.719 10.705 0.231 1.00 85.69 83 TYR A C 1
ATOM 656 O O . TYR A 1 83 ? -7.946 10.898 1.431 1.00 85.69 83 TYR A O 1
ATOM 664 N N . LEU A 1 84 ? -8.267 9.707 -0.462 1.00 88.56 84 LEU A N 1
ATOM 665 C CA . LEU A 1 84 ? -9.081 8.655 0.122 1.00 88.56 84 LEU A CA 1
ATOM 666 C C . LEU A 1 84 ? -8.385 7.313 -0.100 1.00 88.56 84 LEU A C 1
ATOM 668 O O . LEU A 1 84 ? -8.049 6.973 -1.230 1.00 88.56 84 LEU A O 1
ATOM 672 N N . ALA A 1 85 ? -8.182 6.567 0.977 1.00 91.69 85 ALA A N 1
ATOM 673 C CA . ALA A 1 85 ? -7.763 5.175 0.938 1.00 91.69 85 ALA A CA 1
ATOM 674 C C . ALA A 1 85 ? -8.953 4.283 1.290 1.00 91.69 85 ALA A C 1
ATOM 676 O O . ALA A 1 85 ? -9.803 4.665 2.104 1.00 91.69 85 ALA A O 1
ATOM 677 N N . THR A 1 86 ? -8.995 3.084 0.720 1.00 92.62 86 THR A N 1
ATOM 678 C CA . THR A 1 86 ? -9.951 2.053 1.139 1.00 92.62 86 THR A CA 1
ATOM 679 C C . THR A 1 86 ? -9.223 1.037 1.995 1.00 92.62 86 THR A C 1
ATOM 681 O O . THR A 1 86 ? -8.230 0.474 1.555 1.00 92.62 86 THR A O 1
ATOM 684 N N . VAL A 1 87 ? -9.722 0.788 3.199 1.00 94.81 87 VAL A N 1
ATOM 685 C CA . VAL A 1 87 ? -9.229 -0.273 4.073 1.00 94.81 87 VAL A CA 1
ATOM 686 C C . VAL A 1 87 ? -10.297 -1.348 4.182 1.00 94.81 87 VAL A C 1
ATOM 688 O O . VAL A 1 87 ? -11.447 -1.053 4.516 1.00 94.81 87 VAL A O 1
ATOM 691 N N . ASP A 1 88 ? -9.920 -2.581 3.887 1.00 94.75 88 ASP A N 1
ATOM 692 C CA . ASP A 1 88 ? -10.799 -3.744 3.864 1.00 94.75 88 ASP A CA 1
ATOM 693 C C . ASP A 1 88 ? -10.135 -4.940 4.552 1.00 94.75 88 ASP A C 1
ATOM 695 O O . ASP A 1 88 ? -8.934 -4.915 4.817 1.00 94.75 88 ASP A O 1
ATOM 699 N N . PHE A 1 89 ? -10.915 -5.974 4.844 1.00 95.44 89 PHE A N 1
ATOM 700 C CA . PHE A 1 89 ? -10.408 -7.253 5.324 1.00 95.44 89 PHE A CA 1
ATOM 701 C C . PHE A 1 89 ? -10.680 -8.321 4.269 1.00 95.44 89 PHE A C 1
ATOM 703 O O . PHE A 1 89 ? -11.809 -8.460 3.798 1.00 95.44 89 PHE A O 1
ATOM 710 N N . TRP A 1 90 ? -9.635 -9.036 3.873 1.00 93.81 90 TRP A N 1
ATOM 711 C CA . TRP A 1 90 ? -9.697 -10.102 2.889 1.00 93.81 90 TRP A CA 1
ATOM 712 C C . TRP A 1 90 ? -9.293 -11.419 3.542 1.00 93.81 90 TRP A C 1
ATOM 714 O O . TRP A 1 90 ? -8.152 -11.566 3.974 1.00 93.81 90 TRP A O 1
ATOM 724 N N . GLU A 1 91 ? -10.235 -12.360 3.578 1.00 92.06 91 GLU A N 1
ATOM 725 C CA . GLU A 1 91 ? -9.988 -13.735 4.007 1.00 92.06 91 GLU A CA 1
ATOM 726 C C . GLU A 1 91 ? -9.284 -14.486 2.874 1.00 92.06 91 GLU A C 1
ATOM 728 O O . GLU A 1 91 ? -9.842 -14.675 1.783 1.00 92.06 91 GLU A O 1
ATOM 733 N N . GLY A 1 92 ? -8.022 -14.831 3.110 1.00 86.25 92 GLY A N 1
ATOM 734 C CA . GLY A 1 92 ? -7.175 -15.491 2.126 1.00 86.25 92 GLY A CA 1
ATOM 735 C C . GLY A 1 92 ? -7.190 -17.011 2.291 1.00 86.25 92 GLY A C 1
ATOM 736 O O . GLY A 1 92 ? -7.628 -17.529 3.313 1.00 86.25 92 GLY A O 1
ATOM 737 N N . PRO A 1 93 ? -6.713 -17.763 1.285 1.00 83.06 93 PRO A N 1
ATOM 738 C CA . PRO A 1 93 ? -6.619 -19.219 1.394 1.00 83.06 93 PRO A CA 1
ATOM 739 C C . PRO A 1 93 ? -5.558 -19.673 2.408 1.00 83.06 93 PRO A C 1
ATOM 741 O O . PRO A 1 93 ? -5.736 -20.714 3.033 1.00 83.06 93 PRO A O 1
ATOM 744 N N . ASP A 1 94 ? -4.478 -18.898 2.549 1.00 86.94 94 ASP A N 1
ATOM 745 C CA . ASP A 1 94 ? -3.326 -19.233 3.395 1.00 86.94 94 ASP A CA 1
ATOM 746 C C . ASP A 1 94 ? -3.128 -18.227 4.536 1.00 86.94 94 ASP A C 1
ATOM 748 O O . ASP A 1 94 ? -2.732 -18.605 5.632 1.00 86.94 94 ASP A O 1
ATOM 752 N N . VAL A 1 95 ? -3.374 -16.942 4.266 1.00 89.56 95 VAL A N 1
ATOM 753 C CA . VAL A 1 95 ? -3.181 -15.834 5.207 1.00 89.56 95 VAL A CA 1
ATOM 754 C C . VAL A 1 95 ? -4.278 -14.807 4.974 1.00 89.56 95 VAL A C 1
ATOM 756 O O . VAL A 1 95 ? -4.541 -14.428 3.829 1.00 89.56 95 VAL A O 1
ATOM 759 N N . ASP A 1 96 ? -4.879 -14.328 6.057 1.00 95.06 96 ASP A N 1
ATOM 760 C CA . ASP A 1 96 ? -5.824 -13.219 6.023 1.00 95.06 96 ASP A CA 1
ATOM 761 C C . ASP A 1 96 ? -5.089 -11.883 5.958 1.00 95.06 96 ASP A C 1
ATOM 763 O O . ASP A 1 96 ? -4.054 -11.692 6.597 1.00 95.06 96 ASP A O 1
ATOM 767 N N . PHE A 1 97 ? -5.646 -10.919 5.227 1.00 95.75 97 PHE A N 1
ATOM 768 C CA . PHE A 1 97 ? -5.030 -9.606 5.072 1.00 95.75 97 PHE A CA 1
ATOM 769 C C . PHE A 1 97 ? -5.978 -8.473 5.424 1.00 95.75 97 PHE A C 1
ATOM 771 O O . PHE A 1 97 ? -7.111 -8.397 4.947 1.00 95.75 97 PHE A O 1
ATOM 778 N N . VAL A 1 98 ? -5.454 -7.485 6.145 1.00 96.62 98 VAL A N 1
ATOM 779 C CA . VAL A 1 98 ? -5.976 -6.124 6.034 1.00 96.62 98 VAL A CA 1
ATOM 780 C C . VAL A 1 98 ? -5.431 -5.516 4.751 1.00 96.62 98 VAL A C 1
ATOM 782 O O . VAL A 1 98 ? -4.223 -5.377 4.587 1.00 96.62 98 VAL A O 1
ATOM 785 N N . VAL A 1 99 ? -6.317 -5.143 3.836 1.00 95.62 99 VAL A N 1
ATOM 786 C CA . VAL A 1 99 ? -5.956 -4.566 2.539 1.00 95.62 99 VAL A CA 1
ATOM 787 C C . VAL A 1 99 ? -6.144 -3.058 2.593 1.00 95.62 99 VAL A C 1
ATOM 789 O O . VAL A 1 99 ? -7.259 -2.576 2.783 1.00 95.62 99 VAL A O 1
ATOM 792 N N . VAL A 1 100 ? -5.068 -2.304 2.384 1.00 95.25 100 VAL A N 1
ATOM 793 C CA . VAL A 1 100 ? -5.084 -0.847 2.230 1.00 95.25 100 VAL A CA 1
ATOM 794 C C . VAL A 1 100 ? -4.880 -0.518 0.756 1.00 95.25 100 VAL A C 1
ATOM 796 O O . VAL A 1 100 ? -3.777 -0.630 0.224 1.00 95.25 100 VAL A O 1
ATOM 799 N N . ARG A 1 101 ? -5.951 -0.088 0.091 1.00 92.88 101 ARG A N 1
ATOM 800 C CA . ARG A 1 101 ? -5.916 0.399 -1.289 1.00 92.88 101 ARG A CA 1
ATOM 801 C C . ARG A 1 101 ? -5.591 1.888 -1.300 1.00 92.88 101 ARG A C 1
ATOM 803 O O . ARG A 1 101 ? -6.351 2.699 -0.758 1.00 92.88 101 ARG A O 1
ATOM 810 N N . LEU A 1 102 ? -4.458 2.223 -1.903 1.00 90.50 102 LEU A N 1
ATOM 811 C CA . LEU A 1 102 ? -3.910 3.563 -2.036 1.00 90.50 102 LEU A CA 1
ATOM 812 C C . LEU A 1 102 ? -3.989 4.009 -3.505 1.00 90.50 102 LEU A C 1
ATOM 814 O O . LEU A 1 102 ? -3.641 3.240 -4.405 1.00 90.50 102 LEU A O 1
ATOM 818 N N . PRO A 1 103 ? -4.425 5.249 -3.769 1.00 79.56 103 PRO A N 1
ATOM 819 C CA . PRO A 1 103 ? -4.462 5.782 -5.122 1.00 79.56 103 PRO A CA 1
ATOM 820 C C . PRO A 1 103 ? -3.047 5.996 -5.673 1.00 79.56 103 PRO A C 1
ATOM 822 O O . PRO A 1 103 ? -2.167 6.522 -4.991 1.00 79.56 103 PRO A O 1
ATOM 825 N N . ASN A 1 104 ? -2.858 5.635 -6.939 1.00 72.81 104 ASN A N 1
ATOM 826 C CA . ASN A 1 104 ? -1.622 5.788 -7.688 1.00 72.81 104 ASN A CA 1
ATOM 827 C C . ASN A 1 104 ? -1.887 6.471 -9.037 1.00 72.81 104 ASN A C 1
ATOM 829 O O . ASN A 1 104 ? -2.466 5.890 -9.960 1.00 72.81 104 ASN A O 1
ATOM 833 N N . ASN A 1 105 ? -1.421 7.715 -9.143 1.00 59.91 105 ASN A N 1
ATOM 834 C CA . ASN A 1 105 ? -1.553 8.556 -10.334 1.00 59.91 105 ASN A CA 1
ATOM 835 C C . ASN A 1 105 ? -0.263 8.689 -11.153 1.00 59.91 105 ASN A C 1
ATOM 837 O O . ASN A 1 105 ? -0.250 9.432 -12.132 1.00 59.91 105 ASN A O 1
ATOM 841 N N . GLY A 1 106 ? 0.822 8.031 -10.741 1.00 51.69 106 GLY A N 1
ATOM 842 C CA . GLY A 1 106 ? 2.159 8.381 -11.220 1.00 51.69 106 GLY A CA 1
ATOM 843 C C . GLY A 1 106 ? 3.055 7.209 -11.570 1.00 51.69 106 GLY A C 1
ATOM 844 O O . GLY A 1 106 ? 3.972 7.410 -12.358 1.00 51.69 106 GLY A O 1
ATOM 845 N N . PHE A 1 107 ? 2.804 5.994 -11.068 1.00 54.19 107 PHE A N 1
ATOM 846 C CA . PHE A 1 107 ? 3.556 4.842 -11.551 1.00 54.19 107 PHE A CA 1
ATOM 847 C C . PHE A 1 107 ? 3.156 4.612 -13.005 1.00 54.19 107 PHE A C 1
ATOM 849 O O . PHE A 1 107 ? 2.079 4.088 -13.285 1.00 54.19 107 PHE A O 1
ATOM 856 N N . ALA A 1 108 ? 3.996 5.115 -13.913 1.00 48.91 108 ALA A N 1
ATOM 857 C CA . ALA A 1 108 ? 3.853 4.964 -15.346 1.00 48.91 108 ALA A CA 1
ATOM 858 C C . ALA A 1 108 ? 3.742 3.469 -15.620 1.00 48.91 108 ALA A C 1
ATOM 860 O O . ALA A 1 108 ? 4.710 2.716 -15.535 1.00 48.91 108 ALA A O 1
ATOM 861 N N . TYR A 1 109 ? 2.504 3.044 -15.830 1.00 56.84 109 TYR A N 1
ATOM 862 C CA . TYR A 1 109 ? 2.175 1.685 -16.185 1.00 56.84 109 TYR A CA 1
ATOM 863 C C . TYR A 1 109 ? 2.974 1.341 -17.427 1.00 56.84 109 TYR A C 1
ATOM 865 O O . TYR A 1 109 ? 3.062 2.175 -18.332 1.00 56.84 109 TYR A O 1
ATOM 873 N N . VAL A 1 110 ? 3.550 0.139 -17.465 1.00 50.66 110 VAL A N 1
ATOM 874 C CA . VAL A 1 110 ? 4.138 -0.371 -18.701 1.00 50.66 110 VAL A CA 1
ATOM 875 C C . VAL A 1 110 ? 3.069 -0.210 -19.763 1.00 50.66 110 VAL A C 1
ATOM 877 O O . VAL A 1 110 ? 1.971 -0.769 -19.638 1.00 50.66 110 VAL A O 1
ATOM 880 N N . HIS A 1 111 ? 3.334 0.673 -20.730 1.00 41.97 111 HIS A N 1
ATOM 881 C CA . HIS A 1 111 ? 2.428 0.846 -21.843 1.00 41.97 111 HIS A CA 1
ATOM 882 C C . HIS A 1 111 ? 2.264 -0.535 -22.451 1.00 41.97 111 HIS A C 1
ATOM 884 O O . HIS A 1 111 ? 3.232 -1.264 -22.643 1.00 41.97 111 HIS A O 1
ATOM 890 N N . ARG A 1 112 ? 1.007 -0.900 -22.680 1.00 45.16 112 ARG A N 1
ATOM 891 C CA . ARG A 1 112 ? 0.592 -2.141 -23.318 1.00 45.16 112 ARG A CA 1
ATOM 892 C C . ARG A 1 112 ? 0.990 -2.088 -24.800 1.00 45.16 112 ARG A C 1
ATOM 894 O O . ARG A 1 112 ? 0.123 -2.140 -25.662 1.00 45.16 112 ARG A O 1
ATOM 901 N N . GLU A 1 113 ? 2.265 -1.855 -25.091 1.00 41.56 113 GLU A N 1
ATOM 902 C CA . GLU A 1 113 ? 2.837 -2.164 -26.389 1.00 41.56 113 GLU A CA 1
ATOM 903 C C . GLU A 1 113 ? 2.923 -3.684 -26.467 1.00 41.56 113 GLU A C 1
ATOM 905 O O . GLU A 1 113 ? 3.222 -4.368 -25.489 1.00 41.56 113 GLU A O 1
ATOM 910 N N . GLU A 1 114 ? 2.483 -4.191 -27.608 1.00 42.31 114 GLU A N 1
ATOM 911 C CA . GLU A 1 114 ? 2.123 -5.573 -27.887 1.00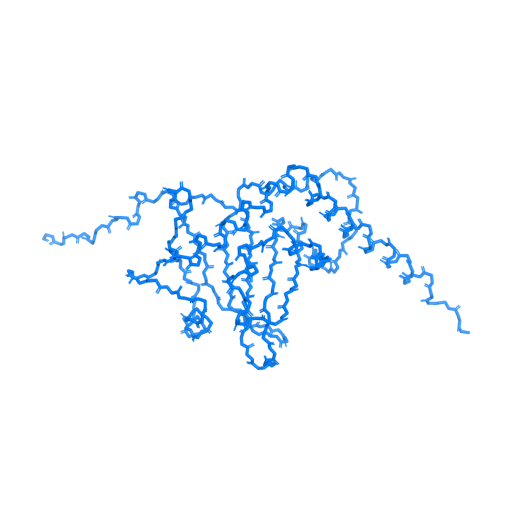 42.31 114 GLU A CA 1
ATOM 912 C C . GLU A 1 114 ? 3.344 -6.502 -27.932 1.00 42.31 114 GLU A C 1
ATOM 914 O O . GLU A 1 114 ? 3.618 -7.137 -28.945 1.00 42.31 114 GLU A O 1
ATOM 919 N N . GLU A 1 115 ? 4.065 -6.632 -26.827 1.00 42.81 115 GLU A N 1
ATOM 920 C CA . GLU A 1 115 ? 4.848 -7.830 -26.573 1.00 42.81 115 GLU A CA 1
ATOM 921 C C . GLU A 1 115 ? 4.007 -8.736 -25.683 1.00 42.81 115 GLU A C 1
ATOM 923 O O . GLU A 1 115 ? 3.485 -8.327 -24.645 1.00 42.81 115 GLU A O 1
ATOM 928 N N . GLU A 1 116 ? 3.790 -9.966 -26.146 1.00 43.91 116 GLU A N 1
ATOM 929 C CA . GLU A 1 116 ? 3.116 -11.024 -25.407 1.00 43.91 116 GLU A CA 1
ATOM 930 C C . GLU A 1 116 ? 3.855 -11.285 -24.084 1.00 43.91 116 GLU A C 1
ATOM 932 O O . GLU A 1 116 ? 4.635 -12.229 -23.960 1.00 43.91 116 GLU A O 1
ATOM 937 N N . PHE A 1 117 ? 3.595 -10.478 -23.056 1.00 45.12 117 PHE A N 1
ATOM 938 C CA . PHE A 1 117 ? 3.898 -10.833 -21.679 1.00 45.12 117 PHE A CA 1
ATOM 939 C C . PHE A 1 117 ? 2.983 -12.012 -21.340 1.00 45.12 117 PHE A C 1
ATOM 941 O O . PHE A 1 117 ? 1.822 -11.858 -20.949 1.00 45.12 117 PHE A O 1
ATOM 948 N N . VAL A 1 118 ? 3.473 -13.219 -21.637 1.00 48.53 118 VAL A N 1
ATOM 949 C CA . VAL A 1 118 ? 2.723 -14.463 -21.492 1.00 48.53 118 VAL A CA 1
ATOM 950 C C . VAL A 1 118 ? 2.275 -14.596 -20.044 1.00 48.53 118 VAL A C 1
ATOM 952 O O . VAL A 1 118 ? 3.047 -14.463 -19.096 1.00 48.53 118 VAL A O 1
ATOM 955 N N . ARG A 1 119 ? 0.974 -14.834 -19.914 1.00 47.91 119 ARG A N 1
ATOM 956 C CA . ARG A 1 119 ? 0.180 -14.677 -18.706 1.00 47.91 119 ARG A CA 1
ATOM 957 C C . ARG A 1 119 ? 0.764 -15.449 -17.518 1.00 47.91 119 ARG A C 1
ATOM 959 O O . ARG A 1 119 ? 0.720 -16.677 -17.487 1.00 47.91 119 ARG A O 1
ATOM 966 N N . HIS A 1 120 ? 1.299 -14.722 -16.538 1.00 42.97 120 HIS A N 1
ATOM 967 C CA . HIS A 1 120 ? 1.759 -15.291 -15.272 1.00 42.97 120 HIS A CA 1
ATOM 968 C C . HIS A 1 120 ? 0.558 -15.645 -14.396 1.00 42.97 120 HIS A C 1
ATOM 970 O O . HIS A 1 120 ? -0.157 -14.743 -13.963 1.00 42.97 120 HIS A O 1
ATOM 976 N N . ARG A 1 121 ? 0.339 -16.948 -14.154 1.00 49.56 121 ARG A N 1
ATOM 977 C CA . ARG A 1 121 ? -0.883 -17.489 -13.529 1.00 49.56 121 ARG A CA 1
ATOM 978 C C . ARG A 1 121 ? -2.143 -16.982 -14.269 1.00 49.56 121 ARG A C 1
ATOM 980 O O . ARG A 1 121 ? -2.094 -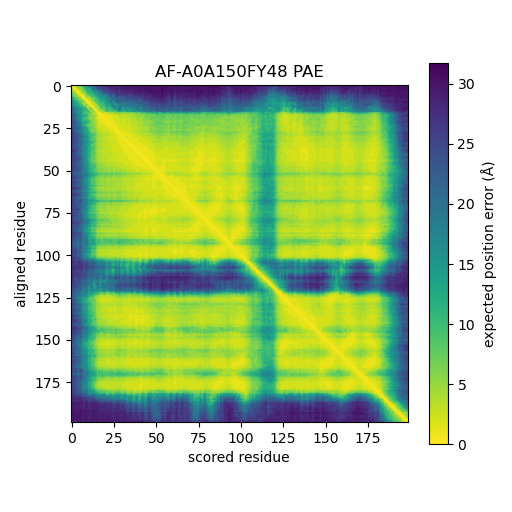16.131 -15.152 1.00 49.56 121 ARG A O 1
ATOM 987 N N . SER A 1 122 ? -3.309 -17.553 -14.017 1.00 54.12 122 SER A N 1
ATOM 988 C CA . SER A 1 122 ? -4.535 -17.085 -14.686 1.00 54.12 122 SER A CA 1
ATOM 989 C C . SER A 1 122 ? -4.948 -15.652 -14.289 1.00 54.12 122 SER A C 1
ATOM 991 O O . SER A 1 122 ? -5.913 -15.143 -14.849 1.00 54.12 122 SER A O 1
ATOM 993 N N . ASP A 1 123 ? -4.242 -15.008 -13.348 1.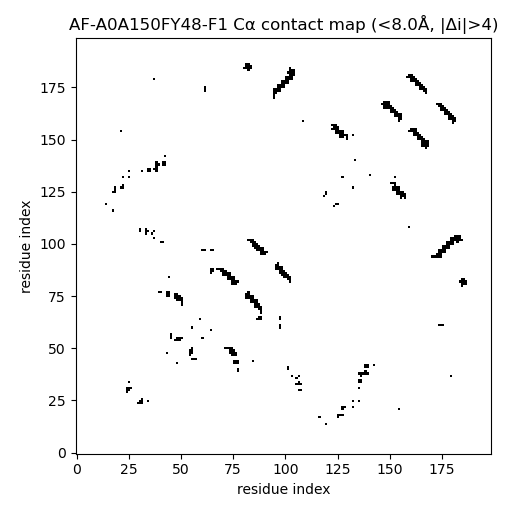00 66.25 123 ASP A N 1
ATOM 994 C CA . ASP A 1 123 ? -4.596 -13.724 -12.726 1.00 66.25 123 ASP A CA 1
ATOM 995 C C . ASP A 1 123 ? -3.650 -12.548 -13.055 1.00 66.25 123 ASP A C 1
ATOM 997 O O . ASP A 1 123 ? -3.995 -11.394 -12.808 1.00 66.25 123 ASP A O 1
ATOM 1001 N N . GLY A 1 124 ? -2.483 -12.810 -13.648 1.00 73.88 124 GLY A N 1
ATOM 1002 C CA . GLY A 1 124 ? -1.581 -11.789 -14.171 1.00 73.88 124 GLY A CA 1
ATOM 1003 C C . GLY A 1 124 ? -0.669 -11.077 -13.175 1.00 73.88 124 GLY A C 1
ATOM 1004 O O . GLY A 1 124 ? -0.221 -9.961 -13.436 1.00 73.88 124 GLY A O 1
ATOM 1005 N N . ARG A 1 125 ? -0.358 -11.719 -12.051 1.00 82.56 125 ARG A N 1
ATOM 1006 C CA . ARG A 1 125 ? 0.570 -11.203 -11.031 1.00 82.56 125 ARG A CA 1
ATOM 1007 C C . ARG A 1 125 ? 1.989 -11.692 -11.261 1.00 82.56 125 ARG A C 1
ATOM 1009 O O . ARG A 1 125 ? 2.154 -12.887 -11.380 1.00 82.56 125 ARG A O 1
ATOM 1016 N N . VAL A 1 126 ? 2.999 -10.832 -11.231 1.00 85.56 126 VAL A N 1
ATOM 1017 C CA . VAL A 1 126 ? 4.428 -11.188 -11.281 1.00 85.56 126 VAL A CA 1
ATOM 1018 C C . VAL A 1 126 ? 5.065 -10.837 -9.943 1.00 85.56 126 VAL A C 1
ATOM 1020 O O . VAL A 1 126 ? 4.932 -9.703 -9.491 1.00 85.56 126 VAL A O 1
ATOM 1023 N N . GLU A 1 127 ? 5.737 -11.795 -9.309 1.00 89.75 127 GLU A N 1
ATOM 1024 C CA . GLU A 1 127 ? 6.525 -11.554 -8.094 1.00 89.75 127 GLU A CA 1
ATOM 1025 C C . GLU A 1 127 ? 7.853 -10.870 -8.448 1.00 89.75 127 GLU A C 1
ATOM 1027 O O . GLU A 1 127 ? 8.507 -11.232 -9.430 1.00 89.75 127 GLU A O 1
ATOM 1032 N N . LEU A 1 128 ? 8.246 -9.869 -7.664 1.00 89.25 128 LEU A N 1
ATOM 1033 C CA . LEU A 1 128 ? 9.466 -9.089 -7.868 1.00 89.25 128 LEU A CA 1
ATOM 1034 C C . LEU A 1 128 ? 10.524 -9.453 -6.821 1.00 89.25 128 LEU A C 1
ATOM 1036 O O . LEU A 1 128 ? 10.195 -9.936 -5.741 1.00 89.25 128 LEU A O 1
ATOM 1040 N N . ASP A 1 129 ? 11.800 -9.169 -7.102 1.00 89.44 129 ASP A N 1
ATOM 1041 C CA . ASP A 1 129 ? 12.849 -9.298 -6.081 1.00 89.44 129 ASP A CA 1
ATOM 1042 C C . ASP A 1 129 ? 12.606 -8.300 -4.950 1.00 89.44 129 ASP A C 1
ATOM 1044 O O . ASP A 1 129 ? 12.797 -7.092 -5.123 1.00 89.44 129 ASP A O 1
ATOM 1048 N N . GLY A 1 130 ? 12.193 -8.808 -3.793 1.00 87.56 130 GLY A N 1
ATOM 1049 C CA . GLY A 1 130 ? 11.901 -7.964 -2.646 1.00 87.56 130 GLY A CA 1
ATOM 1050 C C . GLY A 1 130 ? 13.120 -7.224 -2.112 1.00 87.56 130 GLY A C 1
ATOM 1051 O O . GLY A 1 130 ? 12.965 -6.104 -1.635 1.00 87.56 130 GLY A O 1
ATOM 1052 N N . THR A 1 131 ? 14.327 -7.781 -2.254 1.00 88.19 131 THR A N 1
ATOM 1053 C CA . THR A 1 131 ? 15.558 -7.121 -1.795 1.00 88.19 131 THR A CA 1
ATOM 1054 C C . THR A 1 131 ? 15.827 -5.883 -2.637 1.00 88.19 131 THR A C 1
ATOM 1056 O O . THR A 1 131 ? 15.987 -4.796 -2.088 1.00 88.19 131 THR A O 1
ATOM 1059 N N . LEU A 1 132 ? 15.794 -6.035 -3.966 1.00 88.25 132 LEU A N 1
ATOM 1060 C CA . LEU A 1 132 ? 15.988 -4.921 -4.895 1.00 88.25 132 LEU A CA 1
ATOM 1061 C C . LEU A 1 132 ? 14.888 -3.869 -4.741 1.00 88.25 132 LEU A C 1
ATOM 1063 O O . LEU A 1 132 ? 15.169 -2.677 -4.674 1.00 88.25 132 LEU A O 1
ATOM 1067 N N . VAL A 1 133 ? 13.623 -4.297 -4.710 1.00 87.56 133 VAL A N 1
ATOM 1068 C CA . VAL A 1 133 ? 12.492 -3.364 -4.667 1.00 87.56 133 VAL A CA 1
ATOM 1069 C C . VAL A 1 133 ? 12.480 -2.581 -3.354 1.00 87.56 133 VAL A C 1
ATOM 1071 O O . VAL A 1 133 ? 12.248 -1.375 -3.386 1.00 87.56 133 VAL A O 1
ATOM 1074 N N . MET A 1 134 ? 12.802 -3.204 -2.217 1.00 91.50 134 MET A N 1
ATOM 1075 C CA . MET A 1 134 ? 12.820 -2.526 -0.916 1.00 91.50 134 MET A CA 1
ATOM 1076 C C . MET A 1 134 ? 13.827 -1.361 -0.846 1.00 91.50 134 MET A C 1
ATOM 1078 O O . MET A 1 134 ? 13.601 -0.418 -0.089 1.00 91.50 134 MET A O 1
ATOM 1082 N N . GLU A 1 135 ? 14.884 -1.346 -1.670 1.00 91.69 135 GLU A N 1
ATOM 1083 C CA . GLU A 1 135 ? 15.810 -0.199 -1.767 1.00 91.69 135 GLU A CA 1
ATOM 1084 C C . GLU A 1 135 ? 15.105 1.108 -2.172 1.00 91.69 135 GLU A C 1
ATOM 1086 O O . GLU A 1 135 ? 15.570 2.204 -1.848 1.00 91.69 135 GLU A O 1
ATOM 1091 N N . PHE A 1 136 ? 13.966 0.998 -2.858 1.00 90.31 136 PHE A N 1
ATOM 1092 C CA . PHE A 1 136 ? 13.158 2.128 -3.312 1.00 90.31 136 PHE A CA 1
ATOM 1093 C C . PHE A 1 136 ? 12.043 2.521 -2.339 1.00 90.31 136 PHE A C 1
ATOM 1095 O O . PHE A 1 136 ? 11.377 3.527 -2.577 1.00 90.31 136 PHE A O 1
ATOM 1102 N N . PHE A 1 137 ? 11.858 1.769 -1.249 1.00 93.00 137 PHE A N 1
ATOM 1103 C CA . PHE A 1 137 ? 10.812 1.992 -0.248 1.00 93.00 137 PHE A CA 1
ATOM 1104 C C . PHE A 1 137 ? 11.383 2.191 1.176 1.00 93.00 137 PHE A C 1
ATOM 1106 O O . PHE A 1 137 ? 11.059 1.437 2.102 1.00 93.00 137 PHE A O 1
ATOM 1113 N N . PRO A 1 138 ? 12.265 3.189 1.397 1.00 94.12 138 PRO A N 1
ATOM 1114 C CA . PRO A 1 138 ? 12.879 3.420 2.707 1.00 94.12 138 PRO A CA 1
ATOM 1115 C C . PRO A 1 138 ? 11.868 3.834 3.791 1.00 94.12 138 PRO A C 1
ATOM 1117 O O . PRO A 1 138 ? 12.046 3.509 4.969 1.00 94.12 138 PRO A O 1
ATOM 1120 N N . GLY A 1 139 ? 10.809 4.551 3.420 1.00 92.88 139 GLY A N 1
ATOM 1121 C CA . GLY A 1 139 ? 9.716 4.952 4.294 1.00 92.88 139 GLY A CA 1
ATOM 1122 C C . GLY A 1 139 ? 8.894 3.760 4.766 1.00 92.88 139 GLY A C 1
ATOM 1123 O O . GLY A 1 139 ? 8.671 3.620 5.971 1.00 92.88 139 GLY A O 1
ATOM 1124 N N . LEU A 1 140 ? 8.518 2.868 3.849 1.00 92.44 140 LEU A N 1
ATOM 1125 C CA . LEU A 1 140 ? 7.883 1.593 4.159 1.00 92.44 140 LEU A CA 1
ATOM 1126 C C . LEU A 1 140 ? 8.771 0.776 5.095 1.00 92.44 140 LEU A C 1
ATOM 1128 O O . LEU A 1 140 ? 8.301 0.390 6.160 1.00 92.44 140 LEU A O 1
ATOM 1132 N N . ALA A 1 141 ? 10.051 0.585 4.753 1.00 92.81 141 ALA A N 1
ATOM 1133 C CA . ALA A 1 141 ? 11.001 -0.172 5.569 1.00 92.81 141 ALA A CA 1
ATOM 1134 C C . ALA A 1 141 ? 11.066 0.351 7.014 1.00 92.81 141 ALA A C 1
ATOM 1136 O O . ALA A 1 141 ? 11.120 -0.430 7.963 1.00 92.81 141 ALA A O 1
ATOM 1137 N N . ARG A 1 142 ? 11.011 1.677 7.198 1.00 91.81 142 ARG A N 1
ATOM 1138 C CA . ARG A 1 142 ? 10.945 2.314 8.520 1.00 91.81 142 ARG A CA 1
ATOM 1139 C C . ARG A 1 142 ? 9.638 2.010 9.256 1.00 91.81 142 ARG A C 1
ATOM 1141 O O . ARG A 1 142 ? 9.678 1.802 10.461 1.00 91.81 142 ARG A O 1
ATOM 1148 N N . VAL A 1 143 ? 8.501 2.020 8.561 1.00 87.12 143 VAL A N 1
ATOM 1149 C CA . VAL A 1 143 ? 7.179 1.776 9.163 1.00 87.12 143 VAL A CA 1
ATOM 1150 C C . VAL A 1 143 ? 7.003 0.313 9.573 1.00 87.12 143 VAL A C 1
ATOM 1152 O O . VAL A 1 143 ? 6.388 0.047 10.601 1.00 87.12 143 VAL A O 1
ATOM 1155 N N . ILE A 1 144 ? 7.518 -0.628 8.779 1.00 86.62 144 ILE A N 1
ATOM 1156 C CA . ILE A 1 144 ? 7.210 -2.055 8.945 1.00 86.62 144 ILE A CA 1
ATOM 1157 C C . ILE A 1 144 ? 8.196 -2.808 9.841 1.00 86.62 144 ILE A C 1
ATOM 1159 O O . ILE A 1 144 ? 7.844 -3.884 10.317 1.00 86.62 144 ILE A O 1
ATOM 1163 N N . ARG A 1 145 ? 9.399 -2.259 10.078 1.00 85.88 145 ARG A N 1
ATOM 1164 C CA . ARG A 1 145 ? 10.531 -2.954 10.726 1.00 85.88 145 ARG A CA 1
ATOM 1165 C C . ARG A 1 145 ? 10.171 -3.660 12.034 1.00 85.88 145 ARG A C 1
ATOM 1167 O O . ARG A 1 145 ? 10.698 -4.734 12.295 1.00 85.88 145 ARG A O 1
ATOM 1174 N N . ASP A 1 146 ? 9.312 -3.052 12.845 1.00 86.38 146 ASP A N 1
ATOM 1175 C CA . ASP A 1 146 ? 9.007 -3.547 14.192 1.00 86.38 146 ASP A CA 1
ATOM 1176 C C . ASP A 1 146 ? 7.777 -4.471 14.228 1.00 86.38 146 ASP A C 1
ATOM 1178 O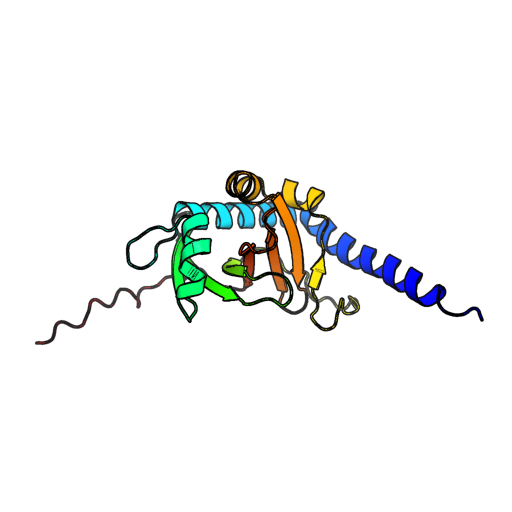 O . ASP A 1 146 ? 7.418 -4.977 15.288 1.00 86.38 146 ASP A O 1
ATOM 1182 N N . THR A 1 147 ? 7.086 -4.655 13.100 1.00 86.25 147 THR A N 1
ATOM 1183 C CA . THR A 1 147 ? 5.800 -5.374 13.041 1.00 86.25 147 THR A CA 1
ATOM 1184 C C . THR A 1 147 ? 5.825 -6.540 12.064 1.00 86.25 147 THR A C 1
ATOM 1186 O O . THR A 1 147 ? 5.265 -7.586 12.369 1.00 86.25 147 THR A O 1
ATOM 1189 N N . PHE A 1 148 ? 6.475 -6.387 10.912 1.00 91.06 148 PHE A N 1
ATOM 1190 C CA . PHE A 1 148 ? 6.460 -7.377 9.839 1.00 91.06 148 PHE A CA 1
ATOM 1191 C C . PHE A 1 148 ? 7.861 -7.927 9.596 1.00 91.06 148 PHE A C 1
ATOM 1193 O O . PHE A 1 148 ? 8.846 -7.191 9.622 1.00 91.06 148 PHE A O 1
ATOM 1200 N N . THR A 1 149 ? 7.938 -9.226 9.339 1.00 91.12 149 THR A N 1
ATOM 1201 C CA . THR A 1 149 ? 9.194 -9.971 9.213 1.00 91.12 149 THR A CA 1
ATOM 1202 C C . THR A 1 149 ? 9.488 -10.390 7.785 1.00 91.12 149 THR A C 1
ATOM 1204 O O . THR A 1 149 ? 10.652 -10.554 7.422 1.00 91.12 149 THR A O 1
ATOM 1207 N N . ASN A 1 150 ? 8.456 -10.482 6.944 1.00 91.44 150 ASN A N 1
ATOM 1208 C CA . ASN A 1 150 ? 8.612 -10.757 5.525 1.00 91.44 150 ASN A CA 1
ATOM 1209 C C . ASN A 1 150 ? 7.792 -9.778 4.679 1.00 91.44 150 ASN A C 1
ATOM 1211 O O . ASN A 1 150 ? 6.704 -9.349 5.063 1.00 91.44 150 ASN A O 1
ATOM 1215 N N . THR A 1 151 ? 8.333 -9.408 3.520 1.00 93.44 151 THR A N 1
ATOM 1216 C CA . THR A 1 151 ? 7.677 -8.538 2.544 1.00 93.44 151 THR A CA 1
ATOM 1217 C C . THR A 1 151 ? 7.806 -9.138 1.156 1.00 93.44 151 THR A C 1
ATOM 1219 O O . THR A 1 151 ? 8.914 -9.409 0.700 1.00 93.44 151 THR A O 1
ATOM 1222 N N . VAL A 1 152 ? 6.681 -9.290 0.463 1.00 93.44 152 VAL A N 1
ATOM 1223 C CA . VAL A 1 152 ? 6.638 -9.784 -0.914 1.00 93.44 152 VAL A CA 1
ATOM 1224 C C . VAL A 1 152 ? 5.985 -8.738 -1.804 1.00 93.44 152 VAL A C 1
ATOM 1226 O O . VAL A 1 152 ? 4.919 -8.208 -1.487 1.00 93.44 152 VAL A O 1
ATOM 1229 N N . PHE A 1 153 ? 6.627 -8.440 -2.928 1.00 92.62 153 PHE A N 1
ATOM 1230 C CA . PHE A 1 153 ? 6.162 -7.446 -3.886 1.00 92.62 153 PHE A CA 1
ATOM 1231 C C . PHE A 1 153 ? 5.636 -8.133 -5.137 1.00 92.62 153 PHE A C 1
ATOM 1233 O O . PHE A 1 153 ? 6.308 -8.990 -5.713 1.00 92.62 153 PHE A O 1
ATOM 1240 N N . TYR A 1 154 ? 4.464 -7.706 -5.594 1.00 91.12 154 TYR A N 1
ATOM 1241 C CA . TYR A 1 154 ? 3.877 -8.168 -6.840 1.00 91.12 154 TYR A CA 1
ATOM 1242 C C . TYR A 1 154 ? 3.495 -6.998 -7.736 1.00 91.12 154 TYR A C 1
ATOM 1244 O O . TYR A 1 154 ? 2.987 -5.972 -7.285 1.00 91.12 154 TYR A O 1
ATOM 1252 N N . TYR A 1 155 ? 3.650 -7.199 -9.037 1.0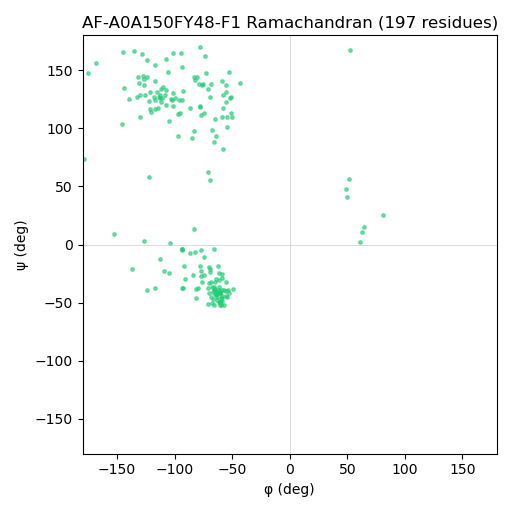0 87.19 155 TYR A N 1
ATOM 1253 C CA . TYR A 1 155 ? 3.058 -6.349 -10.057 1.00 87.19 155 TYR A CA 1
ATOM 1254 C C . TYR A 1 155 ? 1.984 -7.125 -10.817 1.00 87.19 155 TYR A C 1
ATOM 1256 O O . TYR A 1 155 ? 2.264 -8.173 -11.393 1.00 87.19 155 TYR A O 1
ATOM 1264 N N . ASN A 1 156 ? 0.751 -6.626 -10.836 1.00 84.31 156 ASN A N 1
ATOM 1265 C CA . ASN A 1 156 ? -0.314 -7.161 -11.674 1.00 84.31 156 ASN A CA 1
ATOM 1266 C C . ASN A 1 156 ? -0.393 -6.361 -12.980 1.00 84.31 156 ASN A C 1
ATOM 1268 O O . ASN A 1 156 ? -0.763 -5.187 -12.958 1.00 84.31 156 ASN A O 1
ATOM 1272 N N . TYR A 1 157 ? -0.077 -6.989 -14.115 1.00 76.44 157 TYR A N 1
ATOM 1273 C CA . TYR A 1 157 ? -0.104 -6.316 -15.422 1.00 76.44 157 TYR A CA 1
ATOM 1274 C C . TYR A 1 157 ? -1.526 -6.139 -15.973 1.00 76.44 157 TYR A C 1
ATOM 1276 O O . TYR A 1 157 ? -1.776 -5.207 -16.738 1.00 76.44 157 TYR A O 1
ATOM 1284 N N . THR A 1 158 ? -2.461 -7.014 -15.587 1.00 76.00 158 THR A N 1
ATOM 1285 C CA . THR A 1 158 ? -3.866 -6.954 -16.014 1.00 76.00 158 THR A CA 1
ATOM 1286 C C . THR A 1 158 ? -4.562 -5.769 -15.361 1.00 76.00 158 THR A C 1
ATOM 1288 O O . THR A 1 158 ? -5.157 -4.939 -16.047 1.00 76.00 158 THR A O 1
ATOM 1291 N N . ASP A 1 159 ? -4.427 -5.673 -14.040 1.00 77.19 159 ASP A N 1
ATOM 1292 C CA . ASP A 1 159 ? -5.049 -4.626 -13.227 1.00 77.19 159 ASP A CA 1
ATOM 1293 C C . ASP A 1 159 ? -4.187 -3.366 -13.143 1.00 77.19 159 ASP A C 1
ATOM 1295 O O . ASP A 1 159 ? -4.630 -2.352 -12.605 1.00 77.19 159 ASP A O 1
ATOM 1299 N N . GLN A 1 160 ? -2.958 -3.426 -13.670 1.00 77.00 160 GLN A N 1
ATOM 1300 C CA . GLN A 1 160 ? -1.975 -2.355 -13.579 1.00 77.00 160 GLN A CA 1
ATOM 1301 C C . GLN A 1 160 ? -1.806 -1.899 -12.128 1.00 77.00 160 GLN A C 1
ATOM 1303 O O . GLN A 1 160 ? -2.033 -0.745 -11.773 1.00 77.00 160 GLN A O 1
ATOM 1308 N N . ARG A 1 161 ? -1.467 -2.855 -11.267 1.00 84.06 161 ARG A N 1
ATOM 1309 C CA . ARG A 1 161 ? -1.527 -2.702 -9.814 1.00 84.06 161 ARG A CA 1
ATOM 1310 C C . ARG A 1 161 ? -0.230 -3.163 -9.183 1.00 84.06 161 ARG A C 1
ATOM 1312 O O . ARG A 1 161 ? 0.312 -4.189 -9.581 1.00 84.06 161 ARG A O 1
ATOM 1319 N N . PHE A 1 162 ? 0.253 -2.425 -8.195 1.00 88.69 162 PHE A N 1
ATOM 1320 C CA . PHE A 1 162 ? 1.411 -2.828 -7.404 1.00 88.69 162 PHE A CA 1
ATOM 1321 C C . PHE A 1 162 ? 0.929 -3.248 -6.020 1.00 88.69 162 PHE A C 1
ATOM 1323 O O . PHE A 1 162 ? 0.284 -2.465 -5.327 1.00 88.69 162 PHE A O 1
ATOM 1330 N N . ASP A 1 163 ? 1.196 -4.492 -5.648 1.00 92.12 163 ASP A N 1
ATOM 1331 C CA . ASP A 1 163 ? 0.785 -5.081 -4.381 1.00 92.12 163 ASP A CA 1
ATOM 1332 C C . ASP A 1 163 ? 2.028 -5.331 -3.520 1.00 92.12 163 ASP A C 1
ATOM 1334 O O . ASP A 1 163 ? 3.015 -5.899 -3.987 1.00 92.12 163 ASP A O 1
ATOM 1338 N N . VAL A 1 164 ? 1.962 -4.960 -2.247 1.00 94.62 164 VAL A N 1
ATOM 1339 C CA . VAL A 1 164 ? 2.981 -5.249 -1.238 1.00 94.62 164 VAL A CA 1
ATOM 1340 C C . VAL A 1 164 ? 2.320 -6.046 -0.130 1.00 94.62 164 VAL A C 1
ATOM 1342 O O . VAL A 1 164 ? 1.436 -5.534 0.550 1.00 94.62 164 VAL A O 1
ATOM 1345 N N . GLN A 1 165 ? 2.721 -7.298 0.038 1.00 94.94 165 GLN A N 1
ATOM 1346 C CA . GLN A 1 165 ? 2.237 -8.165 1.106 1.00 94.94 165 GLN A CA 1
ATOM 1347 C C . GLN A 1 165 ? 3.261 -8.198 2.231 1.00 94.94 165 GLN A C 1
ATOM 1349 O O . GLN A 1 165 ? 4.433 -8.480 2.002 1.00 94.94 165 GLN A O 1
ATOM 1354 N N . LEU A 1 166 ? 2.804 -7.899 3.438 1.00 94.56 166 LEU A N 1
ATOM 1355 C CA . LEU A 1 166 ? 3.598 -7.814 4.650 1.00 94.56 166 LEU A CA 1
ATOM 1356 C C . LEU A 1 166 ? 3.102 -8.889 5.612 1.00 94.56 166 LEU A C 1
ATOM 1358 O O . LEU A 1 166 ? 1.916 -8.927 5.951 1.00 94.56 166 LEU A O 1
ATOM 1362 N N . PHE A 1 167 ? 4.017 -9.745 6.046 1.00 93.69 167 PHE A N 1
ATOM 1363 C CA . PHE A 1 167 ? 3.734 -10.900 6.890 1.00 93.69 167 PHE A CA 1
ATOM 1364 C C . PHE A 1 167 ? 4.435 -10.767 8.234 1.00 93.69 167 PHE A C 1
ATOM 1366 O O . PHE A 1 167 ? 5.474 -10.115 8.349 1.00 93.69 167 PHE A O 1
ATOM 1373 N N . THR A 1 168 ? 3.869 -11.419 9.235 1.00 91.19 168 THR A N 1
ATOM 1374 C CA . THR A 1 168 ? 4.452 -11.598 10.564 1.00 91.19 168 THR A CA 1
ATOM 1375 C C . THR A 1 168 ? 5.047 -13.001 10.694 1.00 91.19 168 THR A C 1
ATOM 1377 O O . THR A 1 168 ? 4.708 -13.888 9.915 1.00 91.19 168 THR A O 1
ATOM 1380 N N . ASP A 1 169 ? 5.888 -13.230 11.706 1.00 89.25 169 ASP A N 1
ATOM 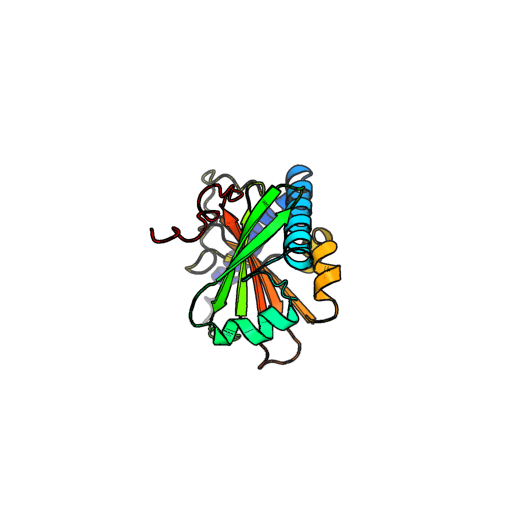1381 C CA . ASP A 1 169 ? 6.403 -14.578 12.015 1.00 89.25 169 ASP A CA 1
ATOM 1382 C C . ASP A 1 169 ? 5.326 -15.521 12.571 1.00 89.25 169 ASP A C 1
ATOM 1384 O O . ASP A 1 169 ? 5.482 -16.741 12.534 1.00 89.25 169 ASP A O 1
ATOM 1388 N N . ASP A 1 170 ? 4.241 -14.959 13.105 1.00 89.50 170 ASP A N 1
ATOM 1389 C CA . ASP A 1 170 ? 3.073 -15.718 13.534 1.00 89.50 170 ASP A CA 1
ATOM 1390 C C . ASP A 1 170 ? 2.234 -16.106 12.309 1.00 89.50 170 ASP A C 1
ATOM 1392 O O . ASP A 1 170 ? 1.752 -15.236 11.582 1.00 89.50 170 ASP A O 1
ATOM 1396 N N . ALA A 1 171 ? 2.093 -17.414 12.081 1.00 82.25 171 ALA A N 1
ATOM 1397 C CA . ALA A 1 171 ? 1.374 -17.979 10.942 1.00 82.25 171 ALA A CA 1
ATOM 1398 C C . ALA A 1 171 ? -0.144 -17.757 11.022 1.00 82.25 171 ALA A C 1
ATOM 1400 O O . ALA A 1 171 ? -0.803 -17.752 9.986 1.00 82.25 171 ALA A O 1
ATOM 1401 N N . ASP A 1 172 ? -0.679 -17.552 12.228 1.00 86.75 172 ASP A N 1
ATOM 1402 C CA . ASP A 1 172 ? -2.107 -17.307 12.448 1.00 86.75 172 ASP A CA 1
ATOM 1403 C C . ASP A 1 172 ? -2.436 -15.803 12.478 1.00 86.75 172 ASP A C 1
ATOM 1405 O O . ASP A 1 172 ? -3.599 -15.406 12.605 1.00 86.75 172 ASP A O 1
ATOM 1409 N N . ALA A 1 173 ? -1.421 -14.939 12.389 1.00 91.50 173 ALA A N 1
ATOM 1410 C CA . ALA A 1 173 ? -1.613 -13.501 12.444 1.00 91.50 173 ALA A CA 1
ATOM 1411 C C . ALA A 1 173 ? -1.998 -12.912 11.081 1.00 91.50 173 ALA A C 1
ATOM 1413 O O . ALA A 1 173 ? -1.529 -13.308 10.014 1.00 91.50 173 ALA A O 1
ATOM 141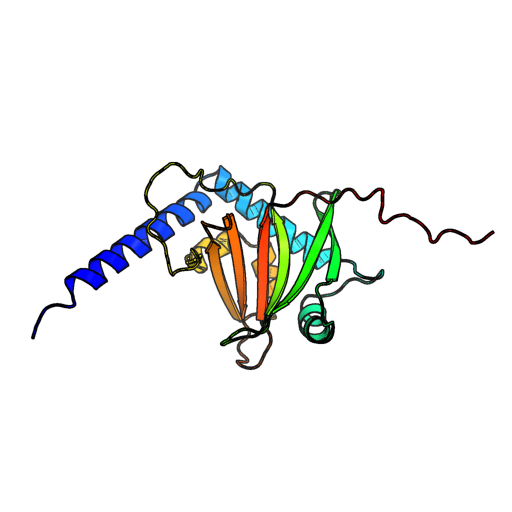4 N N . VAL A 1 174 ? -2.861 -11.898 11.146 1.00 93.94 174 VAL A N 1
ATOM 1415 C CA . VAL A 1 174 ? -3.345 -11.163 9.977 1.00 93.94 174 VAL A CA 1
ATOM 1416 C C . VAL A 1 174 ? -2.205 -10.335 9.379 1.00 93.94 174 VAL A C 1
ATOM 1418 O O . VAL A 1 174 ? -1.590 -9.515 10.065 1.00 93.94 174 VAL A O 1
ATOM 1421 N N . GLY A 1 175 ? -1.964 -10.507 8.081 1.00 95.12 175 GLY A N 1
ATOM 1422 C CA . GLY A 1 175 ? -1.008 -9.716 7.317 1.00 95.12 175 GLY A CA 1
ATOM 1423 C C . GLY A 1 175 ? -1.541 -8.333 6.928 1.00 95.12 175 GLY A C 1
ATOM 1424 O O . GLY A 1 175 ? -2.733 -8.027 7.027 1.00 95.12 175 GLY A O 1
ATOM 1425 N N . LEU A 1 176 ? -0.652 -7.483 6.416 1.00 95.81 176 LEU A N 1
ATOM 1426 C CA . LEU A 1 176 ? -1.015 -6.204 5.800 1.00 95.81 176 LEU A CA 1
ATOM 1427 C C . LEU A 1 176 ? -0.709 -6.262 4.308 1.00 95.81 176 LEU A C 1
ATOM 1429 O O . LEU A 1 176 ? 0.399 -6.590 3.903 1.00 95.81 176 LEU A O 1
ATOM 1433 N N . MET A 1 177 ? -1.682 -5.909 3.478 1.00 95.62 177 MET A N 1
ATOM 1434 C CA . MET A 1 177 ? -1.494 -5.779 2.041 1.00 95.62 177 MET A CA 1
ATOM 1435 C C . MET A 1 177 ? -1.675 -4.318 1.638 1.00 95.62 177 MET A C 1
ATOM 1437 O O . MET A 1 177 ? -2.757 -3.757 1.795 1.00 95.62 177 MET A O 1
ATOM 1441 N N . LEU A 1 178 ? -0.623 -3.694 1.113 1.00 95.25 178 LEU A N 1
ATOM 1442 C CA . LEU A 1 178 ? -0.700 -2.375 0.492 1.00 95.25 178 LEU A CA 1
ATOM 1443 C C . LEU A 1 178 ? -0.913 -2.560 -1.005 1.00 95.25 178 LEU A C 1
ATOM 1445 O O . LEU A 1 178 ? -0.125 -3.223 -1.671 1.00 95.25 178 LEU A O 1
ATOM 1449 N N . THR A 1 179 ? -1.967 -1.964 -1.538 1.00 93.12 179 THR A N 1
ATOM 1450 C CA . THR A 1 179 ? -2.324 -2.081 -2.948 1.00 93.12 179 THR A CA 1
ATOM 1451 C C . THR A 1 179 ? -2.362 -0.697 -3.563 1.00 93.12 179 THR A C 1
ATOM 1453 O O . THR A 1 179 ? -3.192 0.125 -3.190 1.00 93.12 179 THR A O 1
ATOM 1456 N N . PHE A 1 180 ? -1.493 -0.444 -4.530 1.00 90.06 180 PHE A N 1
ATOM 1457 C CA . PHE A 1 180 ? -1.482 0.788 -5.302 1.00 90.06 180 PHE A CA 1
ATOM 1458 C C . PHE A 1 180 ? -2.227 0.576 -6.611 1.00 90.06 180 PHE A C 1
ATOM 1460 O O . PHE A 1 180 ? -1.762 -0.160 -7.485 1.00 90.06 180 PHE A O 1
ATOM 1467 N N . GLU A 1 181 ? -3.370 1.236 -6.747 1.00 82.81 181 GLU A N 1
ATOM 1468 C CA . GLU A 1 181 ? -4.258 1.119 -7.904 1.00 82.81 181 GLU A CA 1
ATOM 1469 C C . GLU A 1 181 ? -4.533 2.480 -8.543 1.00 82.81 181 GLU A C 1
ATOM 1471 O O . GLU A 1 181 ? -4.382 3.529 -7.912 1.00 82.81 181 GLU A O 1
ATOM 1476 N N . ARG A 1 182 ? -4.953 2.475 -9.811 1.00 73.81 182 ARG A N 1
ATOM 1477 C CA . ARG A 1 182 ? -5.355 3.701 -10.513 1.00 73.81 182 ARG A CA 1
ATOM 1478 C C . ARG A 1 182 ? -6.446 4.432 -9.729 1.00 73.81 182 ARG A C 1
ATOM 1480 O O . ARG A 1 182 ? -7.528 3.891 -9.521 1.00 73.81 182 ARG A O 1
ATOM 1487 N N . GLY A 1 183 ? -6.197 5.687 -9.363 1.00 62.62 183 GLY A N 1
ATOM 1488 C CA . GLY A 1 183 ? -7.177 6.504 -8.652 1.00 62.62 183 GLY A CA 1
ATOM 1489 C C . GLY A 1 183 ? -6.709 7.939 -8.442 1.00 62.62 183 GLY A C 1
ATOM 1490 O O . GLY A 1 183 ? -5.523 8.188 -8.263 1.00 62.62 183 GLY A O 1
ATOM 1491 N N . TYR A 1 184 ? -7.650 8.886 -8.437 1.00 56.44 184 TYR A N 1
ATOM 1492 C CA . TYR A 1 184 ? -7.366 10.315 -8.281 1.00 56.44 184 TYR A CA 1
ATOM 1493 C C . TYR A 1 184 ? -7.456 10.779 -6.817 1.00 56.44 184 TYR A C 1
ATOM 1495 O O . TYR A 1 184 ? -8.234 10.200 -6.053 1.00 56.44 184 TYR A O 1
ATOM 1503 N N . PRO A 1 185 ? -6.719 11.842 -6.413 1.00 57.56 185 PRO A N 1
ATOM 1504 C CA . PRO A 1 185 ? -6.991 12.539 -5.163 1.00 57.56 185 PRO A CA 1
ATOM 1505 C C . PRO A 1 185 ? -8.467 12.894 -5.100 1.00 57.56 185 PRO A C 1
ATOM 1507 O O . PRO A 1 185 ? -9.029 13.496 -6.018 1.00 57.56 185 PRO A O 1
ATOM 1510 N N . TYR A 1 186 ? -9.096 12.491 -4.008 1.00 58.16 186 TYR A N 1
ATOM 1511 C CA . TYR A 1 186 ? -10.494 12.775 -3.786 1.00 58.16 186 TYR A CA 1
ATOM 1512 C C . TYR A 1 186 ? -10.614 14.184 -3.200 1.00 58.16 186 TYR A C 1
ATOM 1514 O O . TYR A 1 186 ? -10.424 14.401 -2.002 1.00 58.16 186 TYR A O 1
ATOM 1522 N N . VAL A 1 187 ? -10.904 15.155 -4.067 1.00 47.47 187 VAL A N 1
ATOM 1523 C CA . VAL A 1 187 ? -11.217 16.535 -3.678 1.00 47.47 187 VAL A CA 1
ATOM 1524 C C . VAL A 1 187 ? -12.702 16.587 -3.342 1.00 47.47 187 VAL A C 1
ATOM 1526 O O . VAL A 1 187 ? -13.547 16.712 -4.225 1.00 47.47 187 VAL A O 1
ATOM 1529 N N . ASP A 1 188 ? -13.038 16.384 -2.072 1.00 45.31 188 ASP A N 1
ATOM 1530 C CA . ASP A 1 188 ? -14.434 16.241 -1.680 1.00 45.31 188 ASP A CA 1
ATOM 1531 C C . ASP A 1 188 ? -15.063 17.532 -1.153 1.00 45.31 188 ASP A C 1
ATOM 1533 O O . ASP A 1 188 ? -15.053 17.799 0.051 1.00 45.31 188 ASP A O 1
ATOM 1537 N N . ASP A 1 189 ? -15.699 18.278 -2.052 1.00 43.00 189 ASP A N 1
ATOM 1538 C CA . ASP A 1 189 ? -16.670 19.314 -1.682 1.00 43.00 189 ASP A CA 1
ATOM 1539 C C . ASP A 1 189 ? -18.020 18.710 -1.219 1.00 43.00 189 ASP A C 1
ATOM 1541 O O . ASP A 1 189 ? -18.864 19.415 -0.664 1.00 43.00 189 ASP A O 1
ATOM 1545 N N . GLN A 1 190 ? -18.266 17.402 -1.404 1.00 38.88 190 GLN A N 1
ATOM 1546 C CA . GLN A 1 190 ? -19.569 16.761 -1.168 1.00 38.88 190 GLN A CA 1
ATOM 1547 C C . GLN A 1 190 ? -19.688 15.909 0.116 1.00 38.88 190 GLN A C 1
ATOM 1549 O O . GLN A 1 190 ? -20.799 15.824 0.648 1.00 38.88 190 GLN A O 1
ATOM 1554 N N . SER A 1 191 ? -18.619 15.362 0.715 1.00 44.12 191 SER A N 1
ATOM 1555 C CA . SER A 1 191 ? -18.678 14.781 2.085 1.00 44.12 191 SER A CA 1
ATOM 1556 C C . SER A 1 191 ? -18.672 15.822 3.196 1.00 44.12 191 SER A C 1
ATOM 1558 O O . SER A 1 191 ? -18.851 15.461 4.359 1.00 44.12 191 SER A O 1
ATOM 1560 N N . GLN A 1 192 ? -18.528 17.110 2.866 1.00 42.19 192 GLN A N 1
ATOM 1561 C CA . GLN A 1 192 ? -18.769 18.211 3.802 1.00 42.19 192 GLN A CA 1
ATOM 1562 C C . GLN A 1 192 ? -20.246 18.614 3.904 1.00 42.19 192 GLN A C 1
ATOM 1564 O O . GLN A 1 192 ? -20.554 19.653 4.490 1.00 42.19 192 GLN A O 1
ATOM 1569 N N . ARG A 1 193 ? -21.196 17.819 3.386 1.00 39.91 193 ARG A N 1
ATOM 1570 C CA . ARG A 1 193 ? -22.611 18.043 3.707 1.00 39.91 193 ARG A CA 1
ATOM 1571 C C . ARG A 1 193 ? -22.819 17.813 5.204 1.00 39.91 193 ARG A C 1
ATOM 1573 O O . ARG A 1 193 ? -23.057 16.694 5.656 1.00 39.91 193 ARG A O 1
ATOM 1580 N N . LEU A 1 194 ? -22.728 18.907 5.965 1.00 44.44 194 LEU A N 1
ATOM 1581 C CA . LEU A 1 194 ? -23.276 19.029 7.308 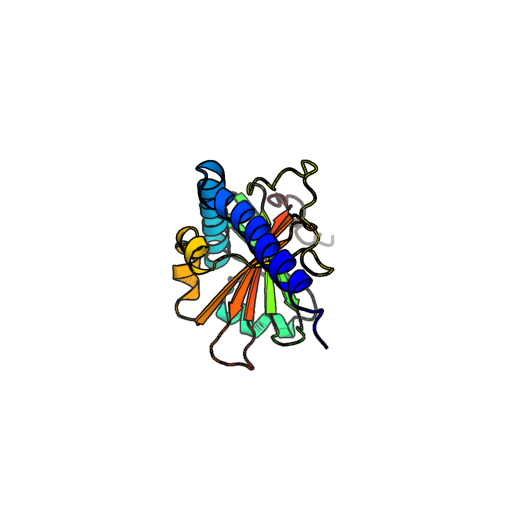1.00 44.44 194 LEU A CA 1
ATOM 1582 C C . LEU A 1 194 ? -24.679 18.407 7.296 1.00 44.44 194 LEU A C 1
ATOM 1584 O O . LEU A 1 194 ? -25.414 18.608 6.321 1.00 44.44 194 LEU A O 1
ATOM 1588 N N . PRO A 1 195 ? -25.067 17.652 8.338 1.00 40.38 195 PRO A N 1
ATOM 1589 C CA . PRO A 1 195 ? -26.406 17.093 8.402 1.00 40.38 195 PRO A CA 1
ATOM 1590 C C . PRO A 1 195 ? -27.407 18.223 8.171 1.00 40.38 195 PRO A C 1
ATOM 1592 O O . PRO A 1 195 ? -27.322 19.266 8.826 1.00 40.38 195 PRO A O 1
ATOM 1595 N N . LEU A 1 196 ? -28.311 18.035 7.201 1.00 45.78 196 LEU A N 1
ATOM 1596 C CA . LEU A 1 196 ? -29.385 18.982 6.919 1.00 45.78 196 LEU A CA 1
ATOM 1597 C C . LEU A 1 196 ? -30.076 19.287 8.249 1.00 45.78 196 LEU A C 1
ATOM 1599 O O . LEU A 1 196 ? -30.721 18.410 8.829 1.00 45.78 196 LEU A O 1
ATOM 1603 N N . ARG A 1 197 ? -29.896 20.511 8.763 1.00 42.47 197 ARG A N 1
ATOM 1604 C CA . ARG A 1 197 ? -30.642 20.974 9.931 1.00 42.47 197 ARG A CA 1
ATOM 1605 C C . ARG A 1 197 ? -32.112 20.895 9.545 1.00 42.47 197 ARG A C 1
ATOM 1607 O O . ARG A 1 197 ? -32.556 21.645 8.678 1.00 42.47 197 ARG A O 1
ATOM 1614 N N . ARG A 1 198 ? -32.839 19.952 10.149 1.00 41.12 198 ARG A N 1
ATOM 1615 C CA . ARG A 1 198 ? -34.296 19.892 10.044 1.00 41.12 198 ARG A CA 1
ATOM 1616 C C . ARG A 1 198 ? -34.825 21.234 10.561 1.00 41.12 198 ARG A C 1
ATOM 1618 O O . ARG A 1 198 ? -34.518 21.596 11.696 1.00 41.12 198 ARG A O 1
ATOM 1625 N N . ARG A 1 199 ? -35.491 21.991 9.688 1.00 45.34 199 ARG A N 1
ATOM 1626 C CA . ARG A 1 199 ? -36.344 23.116 10.082 1.00 45.34 199 ARG A CA 1
ATOM 1627 C C . ARG A 1 199 ? -37.684 22.573 10.541 1.00 45.34 199 ARG A C 1
ATOM 1629 O O . ARG A 1 199 ? -38.109 21.554 9.951 1.00 45.34 199 ARG A O 1
#

Radius of gyration: 19.17 Å; Cα contacts (8 Å, |Δi|>4): 309; chains: 1; bounding box: 52×66×43 Å

Solvent-accessible surface area (backbone atoms only — not comparable to full-atom values): 11327 Å² total; per-residue (Å²): 143,87,90,75,62,77,67,52,57,59,50,50,63,47,52,50,50,58,34,49,54,59,52,49,39,50,73,34,74,67,36,36,53,29,40,42,52,52,20,50,47,52,44,22,39,60,76,45,2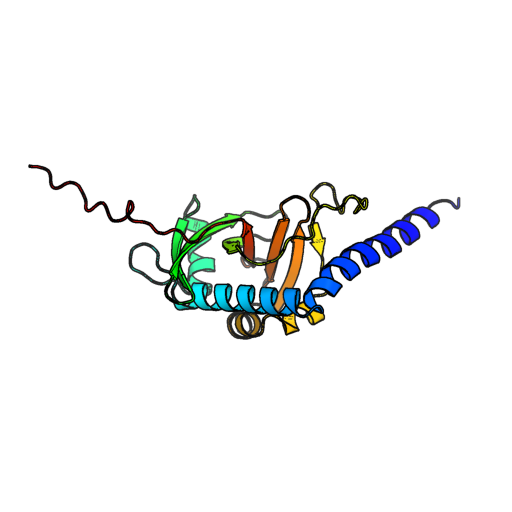6,31,48,95,92,37,71,56,51,73,69,51,44,58,68,47,40,72,76,56,86,57,72,43,71,29,40,22,46,48,96,89,40,52,30,58,29,43,39,31,59,45,88,45,98,81,52,35,27,34,34,39,39,37,61,38,85,61,69,78,63,80,71,87,62,93,64,85,76,73,72,40,65,102,77,27,52,42,68,49,64,39,73,70,55,46,74,46,24,62,50,47,54,66,71,36,63,90,71,38,74,46,65,48,36,33,42,24,72,76,76,54,28,44,37,37,41,33,31,48,88,51,76,89,50,67,22,44,29,44,33,38,33,79,41,75,70,49,80,65,82,68,84,66,64,66,78,79,78,83,127